Protein 3SRE (pdb70)

B-factor: mean 32.12, std 11.67, range [13.76, 85.61]

Structure (mmCIF, N/CA/C/O backbone):
data_3SRE
#
_entry.id   3SRE
#
_cell.length_a   93.653
_cell.length_b   93.653
_cell.length_c   143.705
_cell.angle_alpha   90.00
_cell.angle_beta   90.00
_cell.angle_gamma   90.00
#
_symmetry.space_group_name_H-M   'P 43 21 2'
#
loop_
_entity.id
_entity.type
_entity.pdbx_description
1 polymer 'serum paraoxonase'
2 non-polymer 'CALCIUM ION'
3 non-polymer 'PHOSPHATE ION'
4 non-polymer DODECYL-BETA-D-MALTOSIDE
5 non-polymer 'BROMIDE ION'
6 water water
#
loop_
_atom_site.group_PDB
_atom_site.id
_atom_site.type_symbol
_atom_site.label_atom_id
_atom_site.label_alt_id
_atom_site.label_comp_id
_atom_site.label_asym_id
_atom_site.label_entity_id
_atom_site.label_seq_id
_atom_site.pdbx_PDB_ins_code
_atom_site.Cartn_x
_atom_site.Cartn_y
_atom_site.Cartn_z
_atom_site.occupancy
_atom_site.B_iso_or_equiv
_atom_site.auth_seq_id
_atom_site.auth_comp_id
_atom_site.auth_asym_id
_atom_site.auth_atom_id
_atom_site.pdbx_PDB_model_num
ATOM 1 N N . PHE A 1 17 ? -5.963 6.436 23.609 1.00 84.84 17 PHE A N 1
ATOM 2 C CA . PHE A 1 17 ? -6.830 7.051 22.564 1.00 85.50 17 PHE A CA 1
ATOM 3 C C . PHE A 1 17 ? -8.297 6.693 22.796 1.00 85.61 17 PHE A C 1
ATOM 4 O O . PHE A 1 17 ? -9.191 7.530 22.598 1.00 85.53 17 PHE A O 1
ATOM 6 N N . ASP A 1 18 ? -8.495 5.529 23.417 1.00 85.30 18 ASP A N 1
ATOM 7 C CA . ASP A 1 18 ? -9.737 4.750 23.326 1.00 84.33 18 ASP A CA 1
ATOM 8 C C . ASP A 1 18 ? -9.797 3.993 21.996 1.00 83.68 18 ASP A C 1
ATOM 9 O O . ASP A 1 18 ? -10.826 3.977 21.321 1.00 83.92 18 ASP A O 1
ATOM 14 N N . ARG A 1 19 ? -8.622 3.541 21.558 1.00 82.81 19 ARG A N 1
ATOM 15 C CA . ARG A 1 19 ? -8.482 2.461 20.587 1.00 80.39 19 ARG A CA 1
ATOM 16 C C . ARG A 1 19 ? -7.973 1.262 21.398 1.00 79.06 19 ARG A C 1
ATOM 17 O O . ARG A 1 19 ? -7.327 0.352 20.875 1.00 78.55 19 ARG A O 1
ATOM 19 N N . GLN A 1 20 ? -8.175 1.358 22.710 1.00 76.64 20 GLN A N 1
ATOM 20 C CA . GLN A 1 20 ? -7.975 0.268 23.652 1.00 73.82 20 GLN A CA 1
ATOM 21 C C . GLN A 1 20 ? -9.218 -0.626 23.668 1.00 72.23 20 GLN A C 1
ATOM 22 O O . GLN A 1 20 ? -9.140 -1.813 24.005 1.00 70.60 20 GLN A O 1
ATOM 28 N N . LYS A 1 21 ? -10.372 -0.019 23.383 1.00 69.46 21 LYS A N 1
ATOM 29 C CA . LYS A 1 21 ? -11.627 -0.751 23.224 1.00 65.83 21 LYS A CA 1
ATOM 30 C C . LYS A 1 21 ? -11.539 -1.607 21.967 1.00 63.50 21 LYS A C 1
ATOM 31 O O . LYS A 1 21 ? -12.071 -2.715 21.922 1.00 62.72 21 LYS A O 1
ATOM 33 N N . SER A 1 22 ? -10.844 -1.094 20.958 1.00 60.42 22 SER A N 1
ATOM 34 C CA . SER A 1 22 ? -10.683 -1.790 19.688 1.00 58.02 22 SER A CA 1
ATOM 35 C C . SER A 1 22 ? -9.765 -3.025 19.821 1.00 56.69 22 SER A C 1
ATOM 36 O O . SER A 1 22 ? -10.081 -4.102 19.308 1.00 54.32 22 SER A O 1
ATOM 39 N N . SER A 1 23 ? -8.626 -2.852 20.498 1.00 53.64 23 SER A N 1
ATOM 40 C CA . SER A 1 23 ? -7.737 -3.958 20.819 1.00 51.34 23 SER A CA 1
ATOM 41 C C . SER A 1 23 ? -8.472 -5.009 21.658 1.00 48.86 23 SER A C 1
ATOM 42 O O . SER A 1 23 ? -8.331 -6.199 21.408 1.00 47.36 23 SER A O 1
ATOM 45 N N . PHE A 1 24 ? -9.251 -4.573 22.646 1.00 46.08 24 PHE A N 1
ATOM 46 C CA . PHE A 1 24 ? -10.004 -5.509 23.478 1.00 43.96 24 PHE A CA 1
ATOM 47 C C . PHE A 1 24 ? -11.022 -6.314 22.654 1.00 43.46 24 PHE A C 1
ATOM 48 O O . PHE A 1 24 ? -11.131 -7.537 22.812 1.00 41.46 24 PHE A O 1
ATOM 56 N N . GLN A 1 25 ? -11.697 -5.648 21.722 1.00 39.98 25 GLN A N 1
ATOM 57 C CA . GLN A 1 25 ? -12.730 -6.311 20.932 1.00 41.35 25 GLN A CA 1
ATOM 58 C C . GLN A 1 25 ? -12.150 -7.345 19.975 1.00 40.39 25 GLN A C 1
ATOM 59 O O . GLN A 1 25 ? -12.798 -8.366 19.695 1.00 39.45 25 GLN A O 1
ATOM 65 N N . THR A 1 26 ? -10.955 -7.084 19.439 1.00 38.31 26 THR A N 1
ATOM 66 C CA . THR A 1 26 ? -10.376 -8.081 18.551 1.00 37.38 26 THR A CA 1
ATOM 67 C C . THR A 1 26 ? -9.676 -9.208 19.319 1.00 35.34 26 THR A C 1
ATOM 68 O O . THR A 1 26 ? -9.957 -10.382 19.047 1.00 34.74 26 THR A O 1
ATOM 72 N N . ARG A 1 27 ? -8.920 -8.878 20.375 1.00 32.49 27 ARG A N 1
ATOM 73 C CA . ARG A 1 27 ? -8.286 -9.915 21.220 1.00 29.14 27 ARG A CA 1
ATOM 74 C C . ARG A 1 27 ? -9.317 -10.904 21.779 1.00 29.05 27 ARG A C 1
ATOM 75 O O . ARG A 1 27 ? -9.107 -12.123 21.740 1.00 30.49 27 ARG A O 1
ATOM 83 N N . PHE A 1 28 ? -10.411 -10.384 22.335 1.00 27.83 28 PHE A N 1
ATOM 84 C CA . PHE A 1 28 ? -11.436 -11.240 22.877 1.00 27.28 28 PHE A CA 1
ATOM 85 C C . PHE A 1 28 ? -12.533 -11.639 21.882 1.00 26.55 28 PHE A C 1
ATOM 86 O O . PHE A 1 28 ? -13.451 -12.359 22.244 1.00 28.05 28 PHE A O 1
ATOM 94 N N . ASN A 1 29 ? -12.383 -11.239 20.622 1.00 26.17 29 ASN A N 1
ATOM 95 C CA . ASN A 1 29 ? -13.252 -11.730 19.528 1.00 30.01 29 ASN A CA 1
ATOM 96 C C . ASN A 1 29 ? -14.727 -11.540 19.896 1.00 32.34 29 ASN A C 1
ATOM 97 O O . ASN A 1 29 ? -15.554 -12.454 19.747 1.00 30.05 29 ASN A O 1
ATOM 102 N N . VAL A 1 30 ? -15.038 -10.360 20.425 1.00 33.05 30 VAL A N 1
ATOM 103 C CA . VAL A 1 30 ? -16.298 -10.194 21.132 1.00 37.56 30 VAL A CA 1
ATOM 104 C C . VAL A 1 30 ? -17.534 -10.248 20.233 1.00 37.99 30 VAL A C 1
ATOM 105 O O . VAL A 1 30 ? -18.620 -10.507 20.730 1.00 37.75 30 VAL A O 1
ATOM 109 N N . HIS A 1 31 ? -17.342 -10.160 18.919 1.00 40.02 31 HIS A N 1
ATOM 110 C CA . HIS A 1 31 ? -18.460 -10.206 17.976 1.00 42.83 31 HIS A CA 1
ATOM 111 C C . HIS A 1 31 ? -18.732 -11.590 17.380 1.00 43.69 31 HIS A C 1
ATOM 112 O O . HIS A 1 31 ? -19.740 -11.774 16.674 1.00 43.33 31 HIS A O 1
ATOM 119 N N . ARG A 1 32 ? -17.865 -12.568 17.658 1.00 37.94 32 ARG A N 1
ATOM 120 C CA . ARG A 1 32 ? -17.982 -13.847 16.971 1.00 35.78 32 ARG A CA 1
ATOM 121 C C . ARG A 1 32 ? -19.248 -14.587 17.408 1.00 34.69 32 ARG A C 1
ATOM 122 O O . ARG A 1 32 ? -19.551 -14.652 18.607 1.00 32.94 32 ARG A O 1
ATOM 130 N N . GLU A 1 33 ? -19.974 -15.144 16.435 1.00 32.26 33 GLU A N 1
ATOM 131 C CA . GLU A 1 33 ? -21.007 -16.143 16.749 1.00 33.88 33 GLU A CA 1
ATOM 132 C C . GLU A 1 33 ? -20.640 -17.423 16.020 1.00 30.85 33 GLU A C 1
ATOM 133 O O . GLU A 1 33 ? -19.880 -17.387 15.064 1.00 31.85 33 GLU A O 1
ATOM 139 N N . VAL A 1 34 ? -21.217 -18.538 16.441 1.00 29.97 34 VAL A N 1
ATOM 140 C CA . VAL A 1 34 ? -20.793 -19.813 15.923 1.00 29.47 34 VAL A CA 1
ATOM 141 C C . VAL A 1 34 ? -21.747 -20.415 14.894 1.00 30.95 34 VAL A C 1
ATOM 142 O O . VAL A 1 34 ? -22.794 -20.933 15.275 1.00 29.01 34 VAL A O 1
ATOM 146 N N . THR A 1 35 ? -21.270 -20.587 13.655 1.00 28.49 35 THR A N 1
ATOM 147 C CA . THR A 1 35 ? -21.976 -21.419 12.693 1.00 32.83 35 THR A CA 1
ATOM 148 C C . THR A 1 35 ? -21.835 -22.864 13.112 1.00 33.00 35 THR A C 1
ATOM 149 O O . THR A 1 35 ? -20.700 -23.344 13.239 1.00 29.84 35 THR A O 1
ATOM 153 N N . PRO A 1 36 ? -22.976 -23.597 13.271 1.00 32.92 36 PRO A N 1
ATOM 154 C CA . PRO A 1 36 ? -22.873 -24.995 13.682 1.00 31.73 36 PRO A CA 1
ATOM 155 C C . PRO A 1 36 ? -22.207 -25.893 12.655 1.00 31.65 36 PRO A C 1
ATOM 156 O O . PRO A 1 36 ? -22.414 -25.731 11.443 1.00 28.82 36 PRO A O 1
ATOM 160 N N . VAL A 1 37 ? -21.448 -26.871 13.152 1.00 27.22 37 VAL A N 1
ATOM 161 C CA . VAL A 1 37 ? -20.886 -27.908 12.306 1.00 27.53 37 VAL A CA 1
ATOM 162 C C . VAL A 1 37 ? -21.113 -29.147 13.116 1.00 30.25 37 VAL A C 1
ATOM 163 O O . VAL A 1 37 ? -20.577 -29.281 14.246 1.00 30.10 37 VAL A O 1
ATOM 167 N N . GLU A 1 38 ? -22.015 -29.993 12.643 1.00 30.89 38 GLU A N 1
ATOM 168 C CA . GLU A 1 38 ? -22.455 -31.143 13.443 1.00 32.66 38 GLU A CA 1
ATOM 169 C C . GLU A 1 38 ? -21.730 -32.402 13.052 1.00 32.96 38 GLU A C 1
ATOM 170 O O . GLU A 1 38 ? -21.138 -32.495 11.973 1.00 34.34 38 GLU A O 1
ATOM 176 N N . LEU A 1 39 ? -21.653 -33.320 13.992 1.00 31.41 39 LEU A N 1
ATOM 177 C CA . LEU A 1 39 ? -21.078 -34.619 13.702 1.00 36.75 39 LEU A CA 1
ATOM 178 C C . LEU A 1 39 ? -22.173 -35.656 13.877 1.00 40.13 39 LEU A C 1
ATOM 179 O O . LEU A 1 39 ? -23.205 -35.354 14.487 1.00 39.57 39 LEU A O 1
ATOM 184 N N . PRO A 1 40 ? -21.990 -36.851 13.285 1.00 42.81 40 PRO A N 1
ATOM 185 C CA . PRO A 1 40 ? -22.948 -37.907 13.619 1.00 45.50 40 PRO A CA 1
ATOM 186 C C . PRO A 1 40 ? -22.588 -38.475 14.988 1.00 45.10 40 PRO A C 1
ATOM 187 O O . PRO A 1 40 ? -21.394 -38.613 15.310 1.00 48.12 40 PRO A O 1
ATOM 191 N N . ASN A 1 41 ? -23.597 -38.623 15.835 1.00 41.25 41 ASN A N 1
ATOM 192 C CA . ASN A 1 41 ? -23.468 -39.417 17.025 1.00 39.55 41 ASN A CA 1
ATOM 193 C C . ASN A 1 41 ? -22.457 -38.888 18.068 1.00 37.97 41 ASN A C 1
ATOM 194 O O . ASN A 1 41 ? -21.445 -39.531 18.343 1.00 38.69 41 ASN A O 1
ATOM 199 N N . CYS A 1 42 ? -22.819 -37.810 18.743 1.00 34.22 42 CYS A N 1
ATOM 200 C CA . CYS A 1 42 ? -22.018 -37.278 19.842 1.00 33.55 42 CYS A CA 1
ATOM 201 C C . CYS A 1 42 ? -22.704 -37.640 21.145 1.00 33.58 42 CYS A C 1
ATOM 202 O O . CYS A 1 42 ? -23.907 -37.400 21.285 1.00 32.89 42 CYS A O 1
ATOM 205 N N . ASN A 1 43 ? -21.936 -38.161 22.105 1.00 29.91 43 ASN A N 1
ATOM 206 C CA . ASN A 1 43 ? -22.411 -38.467 23.450 1.00 30.56 43 ASN A CA 1
ATOM 207 C C . ASN A 1 43 ? -21.549 -37.797 24.534 1.00 30.84 43 ASN A C 1
ATOM 208 O O . ASN A 1 43 ? -20.321 -37.865 24.456 1.00 29.67 43 ASN A O 1
ATOM 213 N N . LEU A 1 44 ? -22.176 -37.097 25.474 1.00 29.48 44 LEU A N 1
ATOM 214 C CA . LEU A 1 44 ? -21.470 -36.615 26.687 1.00 31.11 44 LEU A CA 1
ATOM 215 C C . LEU A 1 44 ? -20.894 -37.769 27.485 1.00 32.54 44 LEU A C 1
ATOM 216 O O . LEU A 1 44 ? -21.460 -38.869 27.508 1.00 31.07 44 LEU A O 1
ATOM 221 N N . VAL A 1 45 ? -19.675 -37.582 27.989 1.00 31.27 45 VAL A N 1
ATOM 222 C CA . VAL A 1 45 ? -18.987 -38.635 28.717 1.00 29.38 45 VAL A CA 1
ATOM 223 C C . VAL A 1 45 ? -19.497 -38.650 30.148 1.00 31.18 45 VAL A C 1
ATOM 224 O O . VAL A 1 45 ? -19.414 -37.643 30.832 1.00 31.02 45 VAL A O 1
ATOM 228 N N . LYS A 1 46 ? -20.169 -39.731 30.547 1.00 32.92 46 LYS A N 1
ATOM 229 C CA . LYS A 1 46 ? -20.786 -39.782 31.886 1.00 34.66 46 LYS A CA 1
ATOM 230 C C . LYS A 1 46 ? -19.728 -39.660 32.965 1.00 34.14 46 LYS A C 1
ATOM 231 O O . LYS A 1 46 ? -18.747 -40.407 32.958 1.00 34.73 46 LYS A O 1
ATOM 233 N N . GLY A 1 47 ? -19.948 -38.763 33.921 1.00 35.46 47 GLY A N 1
ATOM 234 C CA . GLY A 1 47 ? -19.027 -38.632 35.041 1.00 36.98 47 GLY A CA 1
ATOM 235 C C . GLY A 1 47 ? -17.994 -37.520 34.849 1.00 37.65 47 GLY A C 1
ATOM 236 O O . GLY A 1 47 ? -17.157 -37.291 35.719 1.00 36.32 47 GLY A O 1
ATOM 237 N N . ILE A 1 48 ? -18.054 -36.805 33.732 1.00 35.89 48 ILE A N 1
ATOM 238 C CA . ILE A 1 48 ? -17.201 -35.614 33.592 1.00 34.20 48 ILE A CA 1
ATOM 239 C C . ILE A 1 48 ? -18.064 -34.375 33.642 1.00 34.06 48 ILE A C 1
ATOM 240 O O . ILE A 1 48 ? -18.784 -34.065 32.697 1.00 33.92 48 ILE A O 1
ATOM 245 N N . ASP A 1 49 ? -18.013 -33.669 34.760 1.00 34.06 49 ASP A N 1
ATOM 246 C CA . ASP A 1 49 ? -18.878 -32.520 34.941 1.00 35.58 49 ASP A CA 1
ATOM 247 C C . ASP A 1 49 ? -18.151 -31.284 35.443 1.00 35.22 49 ASP A C 1
ATOM 248 O O . ASP A 1 49 ? -18.744 -30.215 35.568 1.00 37.43 49 ASP A O 1
ATOM 253 N N . ASN A 1 50 ? -16.868 -31.416 35.720 1.00 32.04 50 ASN A N 1
ATOM 254 C CA . ASN A 1 50 ? -16.147 -30.295 36.293 1.00 34.17 50 ASN A CA 1
ATOM 255 C C . ASN A 1 50 ? -14.889 -29.971 35.527 1.00 32.62 50 ASN A C 1
ATOM 256 O O . ASN A 1 50 ? -13.858 -29.698 36.148 1.00 31.76 50 ASN A O 1
ATOM 261 N N . GLY A 1 51 ? -14.926 -30.107 34.202 1.00 28.07 51 GLY A N 1
ATOM 262 C CA . GLY A 1 51 ? -13.729 -29.811 33.423 1.00 23.73 51 GLY A CA 1
ATOM 263 C C . GLY A 1 51 ? -12.988 -31.021 32.933 1.00 22.62 51 GLY A C 1
ATOM 264 O O . GLY A 1 51 ? -13.048 -32.119 33.503 1.00 22.85 51 GLY A O 1
ATOM 265 N N . SER A 1 52 ? -12.373 -30.849 31.771 1.00 20.58 52 SER A N 1
ATOM 266 C CA . SER A 1 52 ? -11.585 -31.887 31.144 1.00 19.06 52 SER A CA 1
ATOM 267 C C . SER A 1 52 ? -10.604 -31.138 30.255 1.00 20.76 52 SER A C 1
ATOM 268 O O . SER A 1 52 ? -10.542 -31.372 29.042 1.00 20.20 52 SER A O 1
ATOM 271 N N . GLU A 1 53 ? -9.841 -30.210 30.870 1.00 20.31 53 GLU A N 1
ATOM 272 C CA . GLU A 1 53 ? -9.146 -29.144 30.138 1.00 20.12 53 GLU A CA 1
ATOM 273 C C . GLU A 1 53 ? -8.116 -29.679 29.181 1.00 17.58 53 GLU A C 1
ATOM 274 O O . GLU A 1 53 ? -7.878 -29.097 28.112 1.00 18.08 53 GLU A O 1
ATOM 280 N N . ASP A 1 54 ? -7.485 -30.784 29.530 1.00 17.49 54 ASP A N 1
ATOM 281 C CA . ASP A 1 54 ? -6.513 -31.341 28.601 1.00 19.96 54 ASP A CA 1
ATOM 282 C C . ASP A 1 54 ? -6.579 -32.840 28.599 1.00 18.29 54 ASP A C 1
ATOM 283 O O . ASP A 1 54 ? -7.049 -33.456 29.556 1.00 21.66 54 ASP A O 1
ATOM 288 N N . LEU A 1 55 ? -6.172 -33.433 27.492 1.00 19.20 55 LEU A N 1
ATOM 289 C CA . LEU A 1 55 ? -6.233 -34.869 27.374 1.00 21.07 55 LEU A CA 1
ATOM 290 C C . LEU A 1 55 ? -5.246 -35.350 26.346 1.00 22.29 55 LEU A C 1
ATOM 291 O O . LEU A 1 55 ? -4.786 -34.578 25.494 1.00 24.08 55 LEU A O 1
ATOM 296 N N . GLU A 1 56 ? -4.791 -36.587 26.502 1.00 21.63 56 GLU A N 1
ATOM 297 C CA . GLU A 1 56 ? -3.793 -37.113 25.579 1.00 25.08 56 GLU A CA 1
ATOM 298 C C . GLU A 1 56 ? -4.096 -38.593 25.412 1.00 25.22 56 GLU A C 1
ATOM 299 O O . GLU A 1 56 ? -4.381 -39.283 26.392 1.00 24.90 56 GLU A O 1
ATOM 305 N N . ILE A 1 57 ? -4.056 -39.072 24.180 1.00 23.72 57 ILE A N 1
ATOM 306 C CA . ILE A 1 57 ? -4.416 -40.461 23.935 1.00 26.13 57 ILE A CA 1
ATOM 307 C C . ILE A 1 57 ? -3.152 -41.211 23.566 1.00 25.38 57 ILE A C 1
ATOM 308 O O . ILE A 1 57 ? -2.437 -40.781 22.675 1.00 26.93 57 ILE A O 1
ATOM 313 N N . LEU A 1 58 ? -2.853 -42.299 24.263 1.00 25.37 58 LEU A N 1
ATOM 314 C CA . LEU A 1 58 ? -1.720 -43.148 23.892 1.00 29.11 58 LEU A CA 1
ATOM 315 C C . LEU A 1 58 ? -2.029 -43.945 22.611 1.00 33.13 58 LEU A C 1
ATOM 316 O O . LEU A 1 58 ? -3.202 -44.101 22.249 1.00 31.21 58 LEU A O 1
ATOM 321 N N . PRO A 1 59 ? -0.975 -44.444 21.934 1.00 35.76 59 PRO A N 1
ATOM 322 C CA . PRO A 1 59 ? -1.127 -45.257 20.719 1.00 38.36 59 PRO A CA 1
ATOM 323 C C . PRO A 1 59 ? -2.035 -46.482 20.935 1.00 38.10 59 PRO A C 1
ATOM 324 O O . PRO A 1 59 ? -2.780 -46.853 20.025 1.00 36.26 59 PRO A O 1
ATOM 328 N N . ASN A 1 60 ? -2.079 -47.013 22.155 1.00 34.30 60 ASN A N 1
ATOM 329 C CA . ASN A 1 60 ? -2.976 -48.127 22.413 1.00 34.00 60 ASN A CA 1
ATOM 330 C C . ASN A 1 60 ? -4.422 -47.714 22.720 1.00 33.69 60 ASN A C 1
ATOM 331 O O . ASN A 1 60 ? -5.224 -48.556 23.126 1.00 33.89 60 ASN A O 1
ATOM 336 N N . GLY A 1 61 ? -4.760 -46.424 22.604 1.00 30.89 61 GLY A N 1
ATOM 337 C CA . GLY A 1 61 ? -6.153 -46.010 22.838 1.00 28.39 61 GLY A CA 1
ATOM 338 C C . GLY A 1 61 ? -6.521 -45.684 24.276 1.00 29.97 61 GLY A C 1
ATOM 339 O O . GLY A 1 61 ? -7.652 -45.268 24.559 1.00 28.34 61 GLY A O 1
ATOM 340 N N . LEU A 1 62 ? -5.569 -45.792 25.211 1.00 28.31 62 LEU A N 1
ATOM 341 C CA . LEU A 1 62 ? -5.845 -45.253 26.542 1.00 28.15 62 LEU A CA 1
ATOM 342 C C . LEU A 1 62 ? -5.722 -43.711 26.521 1.00 27.93 62 LEU A C 1
ATOM 343 O O . LEU A 1 62 ? -4.720 -43.163 26.031 1.00 26.94 62 LEU A O 1
ATOM 348 N N . ALA A 1 63 ? -6.706 -43.037 27.111 1.00 26.05 63 ALA A N 1
ATOM 349 C CA . ALA A 1 63 ? -6.765 -41.583 27.106 1.00 27.07 63 ALA A CA 1
ATOM 350 C C . ALA A 1 63 ? -6.652 -41.083 28.528 1.00 26.81 63 ALA A C 1
ATOM 351 O O . ALA A 1 63 ? -7.478 -41.440 29.370 1.00 26.66 63 ALA A O 1
ATOM 353 N N . PHE A 1 64 ? -5.697 -40.182 28.768 1.00 24.19 64 PHE A N 1
ATOM 354 C CA . PHE A 1 64 ? -5.638 -39.485 30.060 1.00 25.38 64 PHE A CA 1
ATOM 355 C C . PHE A 1 64 ? -6.367 -38.177 29.953 1.00 23.96 64 PHE A C 1
ATOM 356 O O . PHE A 1 64 ? -6.193 -37.449 28.973 1.00 23.08 64 PHE A O 1
ATOM 364 N N . ILE A 1 65 ? -7.066 -37.810 31.011 1.00 21.07 65 ILE A N 1
ATOM 365 C CA . ILE A 1 65 ? -7.800 -36.565 31.009 1.00 22.11 65 ILE A CA 1
ATOM 366 C C . ILE A 1 65 ? -7.584 -35.816 32.332 1.00 25.14 65 ILE A C 1
ATOM 367 O O . ILE A 1 65 ? -7.777 -36.402 33.391 1.00 23.69 65 ILE A O 1
ATOM 372 N N . SER A 1 66 ? -7.171 -34.549 32.278 1.00 24.55 66 SER A N 1
ATOM 373 C CA . SER A 1 66 ? -7.026 -33.774 33.513 1.00 25.68 66 SER A CA 1
ATOM 374 C C . SER A 1 66 ? -8.338 -33.093 33.788 1.00 25.32 66 SER A C 1
ATOM 375 O O . SER A 1 66 ? -9.000 -32.612 32.860 1.00 22.77 66 SER A O 1
ATOM 378 N N . SER A 1 67 ? -8.701 -33.006 35.063 1.00 23.48 67 SER A N 1
ATOM 379 C CA . SER A 1 67 ? -9.982 -32.417 35.416 1.00 28.82 67 SER A CA 1
ATOM 380 C C . SER A 1 67 ? -9.965 -31.697 36.730 1.00 30.20 67 SER A C 1
ATOM 381 O O . SER A 1 67 ? -9.164 -32.010 37.608 1.00 25.97 67 SER A O 1
ATOM 384 N N . GLY A 1 68 ? -10.978 -30.855 36.901 1.00 33.62 68 GLY A N 1
ATOM 385 C CA . GLY A 1 68 ? -11.238 -30.183 38.175 1.00 37.12 68 GLY A CA 1
ATOM 386 C C . GLY A 1 68 ? -10.344 -28.971 38.321 1.00 38.78 68 GLY A C 1
ATOM 387 O O . GLY A 1 68 ? -10.011 -28.588 39.432 1.00 36.94 68 GLY A O 1
ATOM 388 N N . LEU A 1 69 ? -9.908 -28.411 37.185 1.00 36.98 69 LEU A N 1
ATOM 389 C CA . LEU A 1 69 ? -9.080 -27.195 37.201 1.00 36.71 69 LEU A CA 1
ATOM 390 C C . LEU A 1 69 ? -9.797 -26.002 37.846 1.00 38.22 69 LEU A C 1
ATOM 391 O O . LEU A 1 69 ? -10.927 -25.663 37.478 1.00 35.30 69 LEU A O 1
ATOM 396 N N . LYS A 1 70 ? -9.120 -25.353 38.791 1.00 38.02 70 LYS A N 1
ATOM 397 C CA . LYS A 1 70 ? -9.636 -24.139 39.431 1.00 40.88 70 LYS A CA 1
ATOM 398 C C . LYS A 1 70 ? -8.623 -23.014 39.201 1.00 41.94 70 LYS A C 1
ATOM 399 O O . LYS A 1 70 ? -7.424 -23.228 39.346 1.00 40.37 70 LYS A O 1
ATOM 403 N N . TYR A 1 71 ? -9.084 -21.859 38.722 1.00 43.72 71 TYR A N 1
ATOM 404 C CA . TYR A 1 71 ? -8.175 -20.741 38.386 1.00 44.21 71 TYR A CA 1
ATOM 406 N N . SER A 1 82 ? -12.527 -31.019 43.320 1.00 48.56 82 SER A N 1
ATOM 407 C CA . SER A 1 82 ? -11.114 -31.397 43.495 1.00 49.30 82 SER A CA 1
ATOM 408 C C . SER A 1 82 ? -10.458 -31.990 42.215 1.00 46.39 82 SER A C 1
ATOM 409 O O . SER A 1 82 ? -11.136 -32.619 41.393 1.00 46.75 82 SER A O 1
ATOM 412 N N . GLY A 1 83 ? -9.135 -31.844 42.090 1.00 41.60 83 GLY A N 1
ATOM 413 C CA . GLY A 1 83 ? -8.440 -32.171 40.842 1.00 35.46 83 GLY A CA 1
ATOM 414 C C . GLY A 1 83 ? -8.139 -33.644 40.688 1.00 32.36 83 GLY A C 1
ATOM 415 O O . GLY A 1 83 ? -7.788 -34.322 41.663 1.00 29.55 83 GLY A O 1
ATOM 416 N N . LYS A 1 84 ? -8.260 -34.149 39.464 1.00 25.98 84 LYS A N 1
ATOM 417 C CA . LYS A 1 84 ? -8.080 -35.579 39.195 1.00 26.18 84 LYS A CA 1
ATOM 418 C C . LYS A 1 84 ? -7.454 -35.799 37.816 1.00 24.94 84 LYS A C 1
ATOM 419 O O . LYS A 1 84 ? -7.661 -34.995 36.899 1.00 25.58 84 LYS A O 1
ATOM 425 N N . ILE A 1 85 ? -6.855 -36.964 37.622 1.00 23.05 85 ILE A N 1
ATOM 426 C CA . ILE A 1 85 ? -6.514 -37.413 36.298 1.00 24.23 85 ILE A CA 1
ATOM 427 C C . ILE A 1 85 ? -7.444 -38.603 36.033 1.00 27.31 85 ILE A C 1
ATOM 428 O O . ILE A 1 85 ? -7.593 -39.461 36.903 1.00 26.51 85 ILE A O 1
ATOM 433 N N . LEU A 1 86 ? -8.202 -38.541 34.930 1.00 25.00 86 LEU A N 1
ATOM 434 C CA . LEU A 1 86 ? -9.117 -39.613 34.564 1.00 25.42 86 LEU A CA 1
ATOM 435 C C . LEU A 1 86 ? -8.540 -40.458 33.462 1.00 25.74 86 LEU A C 1
ATOM 436 O O . LEU A 1 86 ? -7.659 -40.005 32.720 1.00 25.40 86 LEU A O 1
ATOM 441 N N . LEU A 1 87 ? -9.054 -41.685 33.324 1.00 25.05 87 LEU A N 1
ATOM 442 C CA . LEU A 1 87 ? -8.609 -42.600 32.292 1.00 25.35 87 LEU A CA 1
ATOM 443 C C . LEU A 1 87 ? -9.814 -43.186 31.521 1.00 29.01 87 LEU A C 1
ATOM 444 O O . LEU A 1 87 ? -10.839 -43.491 32.136 1.00 29.23 87 LEU A O 1
ATOM 449 N N . MET A 1 88 ? -9.754 -43.164 30.182 1.00 28.65 88 MET A N 1
ATOM 450 C CA . MET A 1 88 ? -10.767 -43.847 29.341 1.00 29.52 88 MET A CA 1
ATOM 451 C C . MET A 1 88 ? -10.063 -44.840 28.440 1.00 32.24 88 MET A C 1
ATOM 452 O O . MET A 1 88 ? -9.002 -44.556 27.869 1.00 32.19 88 MET A O 1
ATOM 457 N N . ASP A 1 89 ? -10.703 -45.970 28.197 1.00 30.67 89 ASP A N 1
ATOM 458 C CA . ASP A 1 89 ? -10.146 -46.882 27.234 1.00 31.80 89 ASP A CA 1
ATOM 459 C C . ASP A 1 89 ? -10.990 -46.746 25.970 1.00 33.87 89 ASP A C 1
ATOM 460 O O . ASP A 1 89 ? -12.130 -47.226 25.912 1.00 35.27 89 ASP A O 1
ATOM 465 N N . LEU A 1 90 ? -10.427 -46.084 24.965 1.00 32.76 90 LEU A N 1
ATOM 466 C CA . LEU A 1 90 ? -11.182 -45.730 23.776 1.00 32.88 90 LEU A CA 1
ATOM 467 C C . LEU A 1 90 ? -11.360 -46.920 22.837 1.00 34.23 90 LEU A C 1
ATOM 468 O O . LEU A 1 90 ? -11.900 -46.766 21.742 1.00 32.87 90 LEU A O 1
ATOM 473 N N . ASN A 1 91 ? -10.784 -48.060 23.196 1.00 37.03 91 ASN A N 1
ATOM 474 C CA . ASN A 1 91 ? -11.036 -49.283 22.443 1.00 40.27 91 ASN A CA 1
ATOM 475 C C . ASN A 1 91 ? -12.406 -49.851 22.801 1.00 42.31 91 ASN A C 1
ATOM 476 O O . ASN A 1 91 ? -12.951 -50.638 22.043 1.00 43.44 91 ASN A O 1
ATOM 481 N N . GLU A 1 92 ? -12.974 -49.425 23.927 1.00 44.58 92 GLU A N 1
ATOM 482 C CA . GLU A 1 92 ? -14.299 -49.889 24.344 1.00 46.51 92 GLU A CA 1
ATOM 483 C C . GLU A 1 92 ? -15.369 -49.245 23.484 1.00 48.88 92 GLU A C 1
ATOM 484 O O . GLU A 1 92 ? -15.229 -48.078 23.081 1.00 47.22 92 GLU A O 1
ATOM 490 N N . LYS A 1 93 ? -16.478 -49.968 23.282 1.00 49.50 93 LYS A N 1
ATOM 491 C CA . LYS A 1 93 ? -17.574 -49.481 22.447 1.00 50.11 93 LYS A CA 1
ATOM 492 C C . LYS A 1 93 ? -18.194 -48.226 23.056 1.00 50.69 93 LYS A C 1
ATOM 493 O O . LYS A 1 93 ? -18.331 -47.198 22.378 1.00 52.24 93 LYS A O 1
ATOM 495 N N . GLU A 1 94 ? -18.480 -48.271 24.355 1.00 48.60 94 GLU A N 1
ATOM 496 C CA . GLU A 1 94 ? -18.962 -47.085 25.048 1.00 48.42 94 GLU A CA 1
ATOM 497 C C . GLU A 1 94 ? -18.076 -46.858 26.277 1.00 46.32 94 GLU A C 1
ATOM 498 O O . GLU A 1 94 ? -18.477 -47.185 27.397 1.00 44.74 94 GLU A O 1
ATOM 501 N N . PRO A 1 95 ? -16.867 -46.291 26.062 1.00 44.39 95 PRO A N 1
ATOM 502 C CA . PRO A 1 95 ? -15.843 -46.218 27.123 1.00 41.76 95 PRO A CA 1
ATOM 503 C C . PRO A 1 95 ? -16.304 -45.444 28.346 1.00 40.30 95 PRO A C 1
ATOM 504 O O . PRO A 1 95 ? -16.881 -44.368 28.223 1.00 40.83 95 PRO A O 1
ATOM 508 N N . ALA A 1 96 ? -16.154 -46.052 29.514 1.00 39.86 96 ALA A N 1
ATOM 509 C CA . ALA A 1 96 ? -16.434 -45.375 30.769 1.00 40.60 96 ALA A CA 1
ATOM 510 C C . ALA A 1 96 ? -15.145 -44.659 31.276 1.00 39.48 96 ALA A C 1
ATOM 511 O O . ALA A 1 96 ? -14.023 -45.071 30.943 1.00 41.00 96 ALA A O 1
ATOM 513 N N . VAL A 1 97 ? -15.302 -43.592 32.047 1.00 37.58 97 VAL A N 1
ATOM 514 C CA . VAL A 1 97 ? -14.138 -42.950 32.686 1.00 41.00 97 VAL A CA 1
ATOM 515 C C . VAL A 1 97 ? -13.874 -43.542 34.072 1.00 39.16 97 VAL A C 1
ATOM 516 O O . VAL A 1 97 ? -14.816 -43.807 34.814 1.00 37.80 97 VAL A O 1
ATOM 520 N N . SER A 1 98 ? -12.611 -43.760 34.429 1.00 37.57 98 SER A N 1
ATOM 521 C CA . SER A 1 98 ? -12.295 -43.997 35.838 1.00 38.30 98 SER A CA 1
ATOM 522 C C . SER A 1 98 ? -11.269 -42.982 36.366 1.00 37.01 98 SER A C 1
ATOM 523 O O . SER A 1 98 ? -10.513 -42.375 35.588 1.00 35.79 98 SER A O 1
ATOM 526 N N . GLU A 1 99 ? -11.301 -42.742 37.669 1.00 33.92 99 GLU A N 1
ATOM 527 C CA . GLU A 1 99 ? -10.360 -41.839 38.288 1.00 35.13 99 GLU A CA 1
ATOM 528 C C . GLU A 1 99 ? -9.098 -42.609 38.576 1.00 34.56 99 GLU A C 1
ATOM 529 O O . GLU A 1 99 ? -9.168 -43.672 39.165 1.00 33.63 99 GLU A O 1
ATOM 535 N N . LEU A 1 100 ? -7.948 -42.111 38.124 1.00 31.74 100 LEU A N 1
ATOM 536 C CA . LEU A 1 100 ? -6.684 -42.805 38.383 1.00 30.79 100 LEU A CA 1
ATOM 537 C C . LEU A 1 100 ? -6.262 -42.538 39.818 1.00 33.26 100 LEU A C 1
ATOM 538 O O . LEU A 1 100 ? -6.426 -41.416 40.333 1.00 32.48 100 LEU A O 1
ATOM 543 N N . GLU A 1 101 ? -5.732 -43.559 40.480 1.00 33.12 101 GLU A N 1
ATOM 544 C CA . GLU A 1 101 ? -5.314 -43.356 41.855 1.00 33.99 101 GLU A CA 1
ATOM 545 C C . GLU A 1 101 ? -3.889 -42.831 41.843 1.00 29.47 101 GLU A C 1
ATOM 546 O O . GLU A 1 101 ? -3.037 -43.416 41.215 1.00 31.82 101 GLU A O 1
ATOM 552 N N . ILE A 1 102 ? -3.635 -41.722 42.519 1.00 30.62 102 ILE A N 1
ATOM 553 C CA . ILE A 1 102 ? -2.271 -41.252 42.637 1.00 31.09 102 ILE A CA 1
ATOM 554 C C . ILE A 1 102 ? -1.647 -41.822 43.916 1.00 32.37 102 ILE A C 1
ATOM 555 O O . ILE A 1 102 ? -2.254 -41.750 44.981 1.00 30.52 102 ILE A O 1
ATOM 560 N N . ILE A 1 103 ? -0.494 -42.465 43.781 1.00 31.86 103 ILE A N 1
ATOM 561 C CA . ILE A 1 103 ? 0.217 -42.971 44.952 1.00 33.24 103 ILE A CA 1
ATOM 562 C C . ILE A 1 103 ? 1.619 -42.361 45.021 1.00 34.11 103 ILE A C 1
ATOM 563 O O . ILE A 1 103 ? 2.149 -41.839 44.031 1.00 31.14 103 ILE A O 1
ATOM 568 N N . GLY A 1 104 ? 2.233 -42.456 46.195 1.00 34.67 104 GLY A N 1
ATOM 569 C CA . GLY A 1 104 ? 3.557 -41.890 46.404 1.00 33.36 104 GLY A CA 1
ATOM 570 C C . GLY A 1 104 ? 3.526 -40.906 47.562 1.00 34.28 104 GLY A C 1
ATOM 571 O O . GLY A 1 104 ? 2.451 -40.500 48.037 1.00 35.65 104 GLY A O 1
ATOM 572 N N . ASN A 1 105 ? 4.697 -40.526 48.052 1.00 28.61 105 ASN A N 1
ATOM 573 C CA . ASN A 1 105 ? 4.730 -39.601 49.191 1.00 28.82 105 ASN A CA 1
ATOM 574 C C . ASN A 1 105 ? 5.379 -38.300 48.838 1.00 25.22 105 ASN A C 1
ATOM 575 O O . ASN A 1 105 ? 5.641 -37.471 49.701 1.00 29.60 105 ASN A O 1
ATOM 580 N N . THR A 1 106 ? 5.657 -38.121 47.550 1.00 24.91 106 THR A N 1
ATOM 581 C CA . THR A 1 106 ? 6.311 -36.902 47.097 1.00 25.11 106 THR A CA 1
ATOM 582 C C . THR A 1 106 ? 5.326 -35.854 46.574 1.00 27.11 106 THR A C 1
ATOM 583 O O . THR A 1 106 ? 5.731 -34.747 46.260 1.00 28.58 106 THR A O 1
ATOM 587 N N . LEU A 1 107 ? 4.035 -36.158 46.646 1.00 26.38 107 LEU A N 1
ATOM 588 C CA . LEU A 1 107 ? 2.985 -35.220 46.183 1.00 28.84 107 LEU A CA 1
ATOM 589 C C . LEU A 1 107 ? 1.901 -35.013 47.236 1.00 29.30 107 LEU A C 1
ATOM 590 O O . LEU A 1 107 ? 1.346 -35.976 47.757 1.00 31.44 107 LEU A O 1
ATOM 595 N N . ASP A 1 108 ? 1.487 -33.768 47.402 1.00 30.77 108 ASP A N 1
ATOM 596 C CA . ASP A 1 108 ? 0.356 -33.445 48.247 1.00 32.24 108 ASP A CA 1
ATOM 597 C C . ASP A 1 108 ? -0.915 -33.295 47.403 1.00 33.53 108 ASP A C 1
ATOM 598 O O . ASP A 1 108 ? -1.137 -32.246 46.780 1.00 30.92 108 ASP A O 1
ATOM 603 N N . ILE A 1 109 ? -1.745 -34.324 47.440 1.00 33.80 109 ILE A N 1
ATOM 604 C CA . ILE A 1 109 ? -2.936 -34.406 46.605 1.00 41.90 109 ILE A CA 1
ATOM 605 C C . ILE A 1 109 ? -4.031 -33.426 47.003 1.00 41.50 109 ILE A C 1
ATOM 606 O O . ILE A 1 109 ? -4.886 -33.085 46.183 1.00 43.21 109 ILE A O 1
ATOM 611 N N . SER A 1 110 ? -3.952 -32.901 48.222 1.00 41.35 110 SER A N 1
ATOM 612 C CA . SER A 1 110 ? -5.015 -32.047 48.732 1.00 40.74 110 SER A CA 1
ATOM 613 C C . SER A 1 110 ? -4.991 -30.698 48.020 1.00 39.06 110 SER A C 1
ATOM 614 O O . SER A 1 110 ? -5.988 -30.004 47.971 1.00 37.74 110 SER A O 1
ATOM 617 N N . SER A 1 111 ? -3.866 -30.350 47.413 1.00 37.10 111 SER A N 1
ATOM 618 C CA . SER A 1 111 ? -3.841 -29.149 46.610 1.00 36.15 111 SER A CA 1
ATOM 619 C C . SER A 1 111 ? -3.732 -29.442 45.090 1.00 34.41 111 SER A C 1
ATOM 620 O O . SER A 1 111 ? -3.463 -28.536 44.309 1.00 33.34 111 SER A O 1
ATOM 623 N N . PHE A 1 112 ? -3.866 -30.706 44.701 1.00 32.34 112 PHE A N 1
ATOM 624 C CA . PHE A 1 112 ? -3.663 -31.102 43.306 1.00 29.83 112 PHE A CA 1
ATOM 625 C C . PHE A 1 112 ? -4.693 -30.400 42.414 1.00 28.44 112 PHE A C 1
ATOM 626 O O . PHE A 1 112 ? -5.897 -30.441 42.682 1.00 25.93 112 PHE A O 1
ATOM 634 N N . ASN A 1 113 ? -4.202 -29.664 41.418 1.00 27.16 113 ASN A N 1
ATOM 635 C CA . ASN A 1 113 ? -5.057 -28.790 40.597 1.00 23.83 113 ASN A CA 1
ATOM 636 C C . ASN A 1 113 ? -4.529 -28.812 39.156 1.00 23.28 113 ASN A C 1
ATOM 637 O O . ASN A 1 113 ? -3.709 -27.969 38.781 1.00 21.55 113 ASN A O 1
ATOM 642 N N . PRO A 1 114 ? -4.839 -29.891 38.410 1.00 23.58 114 PRO A N 1
ATOM 643 C CA . PRO A 1 114 ? -4.098 -30.188 37.185 1.00 21.64 114 PRO A CA 1
ATOM 644 C C . PRO A 1 114 ? -4.615 -29.388 36.008 1.00 23.14 114 PRO A C 1
ATOM 645 O O . PRO A 1 114 ? -5.796 -29.068 35.947 1.00 23.95 114 PRO A O 1
ATOM 649 N N . HIS A 1 115 ? -3.737 -29.112 35.057 1.00 23.19 115 HIS A N 1
ATOM 650 C CA . HIS A 1 115 ? -4.030 -28.212 33.952 1.00 23.42 115 HIS A CA 1
ATOM 651 C C . HIS A 1 115 ? -3.580 -28.951 32.658 1.00 21.20 115 HIS A C 1
ATOM 652 O O . HIS A 1 115 ? -4.022 -30.056 32.390 1.00 19.85 115 HIS A O 1
ATOM 659 N N . GLY A 1 116 ? -2.606 -28.442 31.932 1.00 19.57 116 GLY A N 1
ATOM 660 C CA . GLY A 1 116 ? -2.126 -29.187 30.754 1.00 19.11 116 GLY A CA 1
ATOM 661 C C . GLY A 1 116 ? -1.382 -30.470 31.115 1.00 21.87 116 GLY A C 1
ATOM 662 O O . GLY A 1 116 ? -0.822 -30.597 32.219 1.00 21.63 116 GLY A O 1
ATOM 663 N N . ILE A 1 117 ? -1.412 -31.450 30.210 1.00 17.83 117 ILE A N 1
ATOM 664 C CA . ILE A 1 117 ? -0.649 -32.656 30.404 1.00 17.14 117 ILE A CA 1
ATOM 665 C C . ILE A 1 117 ? 0.178 -33.020 29.182 1.00 19.65 117 ILE A C 1
ATOM 666 O O . ILE A 1 117 ? -0.064 -32.538 28.054 1.00 18.60 117 ILE A O 1
ATOM 671 N N . SER A 1 118 ? 1.061 -33.982 29.348 1.00 18.08 118 SER A N 1
ATOM 672 C CA . SER A 1 118 ? 1.729 -34.537 28.159 1.00 19.95 118 SER A CA 1
ATOM 673 C C . SER A 1 118 ? 2.235 -35.906 28.557 1.00 23.27 118 SER A C 1
ATOM 674 O O . SER A 1 118 ? 2.429 -36.175 29.741 1.00 23.26 118 SER A O 1
ATOM 677 N N . THR A 1 119 ? 2.502 -36.765 27.592 1.00 23.67 119 THR A N 1
ATOM 678 C CA . THR A 1 119 ? 3.020 -38.083 27.930 1.00 27.36 119 THR A CA 1
ATOM 679 C C . THR A 1 119 ? 4.345 -38.314 27.251 1.00 27.28 119 THR A C 1
ATOM 680 O O . THR A 1 119 ? 4.643 -37.713 26.227 1.00 26.07 119 THR A O 1
ATOM 684 N N . PHE A 1 120 ? 5.127 -39.234 27.791 1.00 27.59 120 PHE A N 1
ATOM 685 C CA . PHE A 1 120 ? 6.344 -39.656 27.120 1.00 28.65 120 PHE A CA 1
ATOM 686 C C . PHE A 1 120 ? 6.543 -41.158 27.328 1.00 27.24 120 PHE A C 1
ATOM 687 O O . PHE A 1 120 ? 6.470 -41.638 28.441 1.00 26.40 120 PHE A O 1
ATOM 695 N N . ILE A 1 121 ? 6.809 -41.877 26.246 1.00 28.74 121 ILE A N 1
ATOM 696 C CA . ILE A 1 121 ? 6.997 -43.325 26.315 1.00 32.43 121 ILE A CA 1
ATOM 697 C C . ILE A 1 121 ? 8.465 -43.622 26.080 1.00 34.07 121 ILE A C 1
ATOM 698 O O . ILE A 1 121 ? 9.020 -43.228 25.065 1.00 32.19 121 ILE A O 1
ATOM 703 N N . ASP A 1 122 ? 9.113 -44.170 27.100 1.00 38.30 122 ASP A N 1
ATOM 704 C CA . ASP A 1 122 ? 10.534 -44.479 27.027 1.00 41.33 122 ASP A CA 1
ATOM 705 C C . ASP A 1 122 ? 10.827 -45.722 26.152 1.00 44.57 122 ASP A C 1
ATOM 706 O O . ASP A 1 122 ? 9.921 -46.492 25.811 1.00 41.45 122 ASP A O 1
ATOM 711 N N . ASP A 1 123 ? 12.102 -45.918 25.819 1.00 47.54 123 ASP A N 1
ATOM 712 C CA . ASP A 1 123 ? 12.536 -47.081 25.036 1.00 51.32 123 ASP A CA 1
ATOM 713 C C . ASP A 1 123 ? 12.079 -48.417 25.650 1.00 52.91 123 ASP A C 1
ATOM 714 O O . ASP A 1 123 ? 11.759 -49.348 24.919 1.00 55.20 123 ASP A O 1
ATOM 717 N N . ASP A 1 124 ? 12.001 -48.499 26.977 1.00 53.34 124 ASP A N 1
ATOM 718 C CA . ASP A 1 124 ? 11.481 -49.702 27.650 1.00 54.56 124 ASP A CA 1
ATOM 719 C C . ASP A 1 124 ? 9.941 -49.777 27.739 1.00 53.68 124 ASP A C 1
ATOM 720 O O . ASP A 1 124 ? 9.395 -50.631 28.445 1.00 54.31 124 ASP A O 1
ATOM 725 N N . ASN A 1 125 ? 9.245 -48.914 26.995 1.00 51.53 125 ASN A N 1
ATOM 726 C CA . ASN A 1 125 ? 7.773 -48.810 27.062 1.00 48.99 125 ASN A CA 1
ATOM 727 C C . ASN A 1 125 ? 7.173 -48.283 28.364 1.00 45.63 125 ASN A C 1
ATOM 728 O O . ASN A 1 125 ? 5.955 -48.350 28.555 1.00 44.38 125 ASN A O 1
ATOM 733 N N . THR A 1 126 ? 8.005 -47.752 29.250 1.00 41.06 126 THR A N 1
ATOM 734 C CA . THR A 1 126 ? 7.470 -47.068 30.418 1.00 40.70 126 THR A CA 1
ATOM 735 C C . THR A 1 126 ? 6.754 -45.799 29.948 1.00 34.66 126 THR A C 1
ATOM 736 O O . THR A 1 126 ? 7.254 -45.079 29.073 1.00 35.08 126 THR A O 1
ATOM 740 N N . VAL A 1 127 ? 5.540 -45.603 30.435 1.00 32.99 127 VAL A N 1
ATOM 741 C CA . VAL A 1 127 ? 4.783 -44.394 30.120 1.00 29.76 127 VAL A CA 1
ATOM 742 C C . VAL A 1 127 ? 4.918 -43.382 31.259 1.00 29.12 127 VAL A C 1
ATOM 743 O O . VAL A 1 127 ? 4.564 -43.667 32.415 1.00 28.79 127 VAL A O 1
ATOM 747 N N . TYR A 1 128 ? 5.402 -42.195 30.929 1.00 25.88 128 TYR A N 1
ATOM 748 C CA . TYR A 1 128 ? 5.432 -41.107 31.892 1.00 27.52 128 TYR A CA 1
ATOM 749 C C . TYR A 1 128 ? 4.307 -40.133 31.566 1.00 25.03 128 TYR A C 1
ATOM 750 O O . TYR A 1 128 ? 4.079 -39.807 30.391 1.00 25.21 128 TYR A O 1
ATOM 759 N N . LEU A 1 129 ? 3.638 -39.642 32.587 1.00 22.10 129 LEU A N 1
ATOM 760 C CA . LEU A 1 129 ? 2.653 -38.576 32.399 1.00 21.84 129 LEU A CA 1
ATOM 761 C C . LEU A 1 129 ? 3.175 -37.306 33.075 1.00 22.61 129 LEU A C 1
ATOM 762 O O . LEU A 1 129 ? 3.439 -37.316 34.297 1.00 22.10 129 LEU A O 1
ATOM 767 N N . LEU A 1 130 ? 3.281 -36.215 32.329 1.00 21.54 130 LEU A N 1
ATOM 768 C CA . LEU A 1 130 ? 3.667 -34.933 32.923 1.00 20.62 130 LEU A CA 1
ATOM 769 C C . LEU A 1 130 ? 2.443 -34.056 33.038 1.00 21.72 130 LEU A C 1
ATOM 770 O O . LEU A 1 130 ? 1.620 -34.006 32.124 1.00 20.99 130 LEU A O 1
ATOM 775 N N . VAL A 1 131 ? 2.256 -33.480 34.209 1.00 18.54 131 VAL A N 1
ATOM 776 C CA . VAL A 1 131 ? 1.049 -32.747 34.526 1.00 20.57 131 VAL A CA 1
ATOM 777 C C . VAL A 1 131 ? 1.392 -31.379 35.079 1.00 22.34 131 VAL A C 1
ATOM 778 O O . VAL A 1 131 ? 2.099 -31.256 36.111 1.00 22.37 131 VAL A O 1
ATOM 782 N N . VAL A 1 132 ? 0.913 -30.339 34.404 1.00 20.82 132 VAL A N 1
ATOM 783 C CA . VAL A 1 132 ? 0.937 -28.997 34.968 1.00 20.70 132 VAL A CA 1
ATOM 784 C C . VAL A 1 132 ? 0.021 -28.930 36.188 1.00 23.28 132 VAL A C 1
ATOM 785 O O . VAL A 1 132 ? -1.155 -29.297 36.118 1.00 22.43 132 VAL A O 1
ATOM 789 N N . ASN A 1 133 ? 0.536 -28.404 37.302 1.00 21.43 133 ASN A N 1
ATOM 790 C CA . ASN A 1 133 ? -0.208 -28.380 38.558 1.00 21.82 133 ASN A CA 1
ATOM 791 C C . ASN A 1 133 ? -0.177 -26.947 39.116 1.00 21.99 133 ASN A C 1
ATOM 792 O O . ASN A 1 133 ? 0.853 -26.248 38.994 1.00 24.41 133 ASN A O 1
ATOM 797 N N . HIS A 1 134 ? -1.300 -26.477 39.661 1.00 21.34 134 HIS A N 1
ATOM 798 C CA . HIS A 1 134 ? -1.381 -25.133 40.239 1.00 24.12 134 HIS A CA 1
ATOM 799 C C . HIS A 1 134 ? -1.800 -25.220 41.718 1.00 26.53 134 HIS A C 1
ATOM 800 O O . HIS A 1 134 ? -2.952 -24.961 42.057 1.00 25.14 134 HIS A O 1
ATOM 807 N N . PRO A 1 135 ? -0.893 -25.706 42.575 1.00 29.54 135 PRO A N 1
ATOM 808 C CA . PRO A 1 135 ? -1.201 -25.721 44.022 1.00 35.05 135 PRO A CA 1
ATOM 809 C C . PRO A 1 135 ? -1.220 -24.275 44.529 1.00 36.81 135 PRO A C 1
ATOM 810 O O . PRO A 1 135 ? -0.176 -23.621 44.534 1.00 45.03 135 PRO A O 1
ATOM 814 N N . GLY A 1 136 ? -2.397 -23.707 44.728 1.00 39.26 136 GLY A N 1
ATOM 815 C CA . GLY A 1 136 ? -2.502 -22.264 45.027 1.00 40.15 136 GLY A CA 1
ATOM 816 C C . GLY A 1 136 ? -2.180 -21.422 43.801 1.00 42.40 136 GLY A C 1
ATOM 817 O O . GLY A 1 136 ? -2.486 -21.819 42.670 1.00 42.67 136 GLY A O 1
ATOM 818 N N . SER A 1 137 ? -1.438 -20.334 43.988 1.00 42.26 137 SER A N 1
ATOM 819 C CA . SER A 1 137 ? -1.129 -19.427 42.871 1.00 45.48 137 SER A CA 1
ATOM 820 C C . SER A 1 137 ? 0.045 -19.894 41.955 1.00 44.08 137 SER A C 1
ATOM 821 O O . SER A 1 137 ? 0.233 -19.392 40.828 1.00 47.11 137 SER A O 1
ATOM 824 N N . SER A 1 138 ? 0.781 -20.896 42.398 1.00 38.57 138 SER A N 1
ATOM 825 C CA . SER A 1 138 ? 2.027 -21.257 41.770 1.00 34.24 138 SER A CA 1
ATOM 826 C C . SER A 1 138 ? 1.875 -22.316 40.655 1.00 31.02 138 SER A C 1
ATOM 827 O O . SER A 1 138 ? 0.755 -22.784 40.389 1.00 28.31 138 SER A O 1
ATOM 830 N N . SER A 1 139 ? 2.978 -22.595 39.945 1.00 26.22 139 SER A N 1
ATOM 831 C CA . SER A 1 139 ? 3.041 -23.661 38.937 1.00 25.61 139 SER A CA 1
ATOM 832 C C . SER A 1 139 ? 4.138 -24.626 39.243 1.00 24.57 139 SER A C 1
ATOM 833 O O . SER A 1 139 ? 5.243 -24.219 39.615 1.00 26.53 139 SER A O 1
ATOM 836 N N . THR A 1 140 ? 3.839 -25.900 39.017 1.00 21.23 140 THR A N 1
ATOM 837 C CA . THR A 1 140 ? 4.817 -26.956 38.978 1.00 24.04 140 THR A CA 1
ATOM 838 C C . THR A 1 140 ? 4.465 -27.867 37.827 1.00 22.36 140 THR A C 1
ATOM 839 O O . THR A 1 140 ? 3.369 -27.765 37.249 1.00 22.80 140 THR A O 1
ATOM 843 N N . VAL A 1 141 ? 5.416 -28.690 37.429 1.00 20.44 141 VAL A N 1
ATOM 844 C CA . VAL A 1 141 ? 5.130 -29.793 36.520 1.00 20.17 141 VAL A CA 1
ATOM 845 C C . VAL A 1 141 ? 5.407 -31.084 37.304 1.00 24.59 141 VAL A C 1
ATOM 846 O O . VAL A 1 141 ? 6.507 -31.226 37.853 1.00 23.38 141 VAL A O 1
ATOM 850 N N . GLU A 1 142 ? 4.365 -31.896 37.514 1.00 21.40 142 GLU A N 1
ATOM 851 C CA . GLU A 1 142 ? 4.444 -33.178 38.226 1.00 23.11 142 GLU A CA 1
ATOM 852 C C . GLU A 1 142 ? 4.729 -34.305 37.250 1.00 24.57 142 GLU A C 1
ATOM 853 O O . GLU A 1 142 ? 4.061 -34.423 36.205 1.00 25.39 142 GLU A O 1
ATOM 859 N N . VAL A 1 143 ? 5.732 -35.122 37.552 1.00 23.22 143 VAL A N 1
ATOM 860 C CA . VAL A 1 143 ? 6.059 -36.268 36.722 1.00 22.76 143 VAL A CA 1
ATOM 861 C C . VAL A 1 143 ? 5.533 -37.544 37.391 1.00 26.76 143 VAL A C 1
ATOM 862 O O . VAL A 1 143 ? 5.835 -37.807 38.584 1.00 25.66 143 VAL A O 1
ATOM 866 N N . PHE A 1 144 ? 4.706 -38.298 36.661 1.00 23.82 144 PHE A N 1
ATOM 867 C CA . PHE A 1 144 ? 4.194 -39.611 37.107 1.00 24.37 144 PHE A CA 1
ATOM 868 C C . PHE A 1 144 ? 4.640 -40.737 36.199 1.00 26.51 144 PHE A C 1
ATOM 869 O O . PHE A 1 144 ? 4.870 -40.552 34.996 1.00 24.98 144 PHE A O 1
ATOM 877 N N . LYS A 1 145 ? 4.714 -41.935 36.771 1.00 27.65 145 LYS A N 1
ATOM 878 C CA . LYS A 1 145 ? 4.821 -43.128 35.968 1.00 28.20 145 LYS A CA 1
ATOM 879 C C . LYS A 1 145 ? 3.449 -43.784 35.989 1.00 28.41 145 LYS A C 1
ATOM 880 O O . LYS A 1 145 ? 2.855 -43.984 37.055 1.00 26.12 145 LYS A O 1
ATOM 886 N N . PHE A 1 146 ? 2.938 -44.100 34.806 1.00 29.92 146 PHE A N 1
ATOM 887 C CA . PHE A 1 146 ? 1.653 -44.768 34.693 1.00 31.18 146 PHE A CA 1
ATOM 888 C C . PHE A 1 146 ? 1.848 -46.283 34.909 1.00 34.41 146 PHE A C 1
ATOM 889 O O . PHE A 1 146 ? 2.702 -46.910 34.270 1.00 34.22 146 PHE A O 1
ATOM 897 N N . GLN A 1 147 ? 1.073 -46.851 35.826 1.00 34.78 147 GLN A N 1
ATOM 898 C CA . GLN A 1 147 ? 1.122 -48.288 36.102 1.00 38.79 147 GLN A CA 1
ATOM 899 C C . GLN A 1 147 ? -0.157 -48.904 35.569 1.00 40.06 147 GLN A C 1
ATOM 900 O O . GLN A 1 147 ? -1.230 -48.731 36.157 1.00 39.72 147 GLN A O 1
ATOM 906 N N . GLU A 1 148 ? -0.076 -49.414 34.347 1.00 43.02 148 GLU A N 1
ATOM 907 C CA . GLU A 1 148 ? -1.277 -49.818 33.624 1.00 48.20 148 GLU A CA 1
ATOM 908 C C . GLU A 1 148 ? -2.144 -50.871 34.342 1.00 49.90 148 GLU A C 1
ATOM 909 O O . GLU A 1 148 ? -3.331 -50.632 34.580 1.00 51.52 148 GLU A O 1
ATOM 915 N N . GLU A 1 149 ? -1.557 -52.014 34.694 1.00 52.26 149 GLU A N 1
ATOM 916 C CA . GLU A 1 149 ? -2.307 -53.072 35.399 1.00 53.22 149 GLU A CA 1
ATOM 917 C C . GLU A 1 149 ? -3.036 -52.528 36.638 1.00 53.98 149 GLU A C 1
ATOM 918 O O . GLU A 1 149 ? -4.211 -52.840 36.881 1.00 55.42 149 GLU A O 1
ATOM 920 N N . GLU A 1 150 ? -2.391 -51.619 37.357 1.00 52.22 150 GLU A N 1
ATOM 921 C CA . GLU A 1 150 ? -2.965 -51.134 38.603 1.00 51.18 150 GLU A CA 1
ATOM 922 C C . GLU A 1 150 ? -3.936 -49.961 38.419 1.00 50.36 150 GLU A C 1
ATOM 923 O O . GLU A 1 150 ? -4.598 -49.548 39.372 1.00 50.10 150 GLU A O 1
ATOM 927 N N . LYS A 1 151 ? -4.027 -49.412 37.206 1.00 49.50 151 LYS A N 1
ATOM 928 C CA . LYS A 1 151 ? -4.837 -48.203 36.994 1.00 46.25 151 LYS A CA 1
ATOM 929 C C . LYS A 1 151 ? -4.407 -47.101 37.971 1.00 43.19 151 LYS A C 1
ATOM 930 O O . LYS A 1 151 ? -5.239 -46.458 38.622 1.00 45.23 151 LYS A O 1
ATOM 933 N N . SER A 1 152 ? -3.101 -46.872 38.082 1.00 39.25 152 SER A N 1
ATOM 934 C CA . SER A 1 152 ? -2.640 -45.851 39.018 1.00 36.83 152 SER A CA 1
ATOM 935 C C . SER A 1 152 ? -1.458 -45.037 38.495 1.00 32.59 152 SER A C 1
ATOM 936 O O . SER A 1 152 ? -0.780 -45.430 37.542 1.00 32.62 152 SER A O 1
ATOM 939 N N . LEU A 1 153 ? -1.222 -43.900 39.146 1.00 29.79 153 LEU A N 1
ATOM 940 C CA . LEU A 1 153 ? -0.118 -43.043 38.799 1.00 28.48 153 LEU A CA 1
ATOM 941 C C . LEU A 1 153 ? 0.826 -42.969 39.997 1.00 29.08 153 LEU A C 1
ATOM 942 O O . LEU A 1 153 ? 0.448 -42.483 41.065 1.00 30.63 153 LEU A O 1
ATOM 947 N N . LEU A 1 154 ? 2.081 -43.329 39.752 1.00 27.25 154 LEU A N 1
ATOM 948 C CA . LEU A 1 154 ? 3.130 -43.242 40.760 1.00 28.99 154 LEU A CA 1
ATOM 949 C C . LEU A 1 154 ? 3.841 -41.901 40.585 1.00 27.96 154 LEU A C 1
ATOM 950 O O . LEU A 1 154 ? 4.450 -41.661 39.566 1.00 29.72 154 LEU A O 1
ATOM 955 N N . HIS A 1 155 ? 3.637 -40.990 41.522 1.00 28.50 155 HIS A N 1
ATOM 956 C CA . HIS A 1 155 ? 4.301 -39.713 41.485 1.00 28.24 155 HIS A CA 1
ATOM 957 C C . HIS A 1 155 ? 5.813 -39.883 41.654 1.00 30.13 155 HIS A C 1
ATOM 958 O O . HIS A 1 155 ? 6.254 -40.751 42.421 1.00 28.60 155 HIS A O 1
ATOM 965 N N . LEU A 1 156 ? 6.598 -39.168 40.849 1.00 27.71 156 LEU A N 1
ATOM 966 C CA . LEU A 1 156 ? 8.044 -39.328 40.874 1.00 28.45 156 LEU A CA 1
ATOM 967 C C . LEU A 1 156 ? 8.763 -38.064 41.278 1.00 31.44 156 LEU A C 1
ATOM 968 O O . LEU A 1 156 ? 9.760 -38.127 42.014 1.00 30.09 156 LEU A O 1
ATOM 973 N N . LYS A 1 157 ? 8.308 -36.927 40.749 1.00 27.65 157 LYS A N 1
ATOM 974 C CA . LYS A 1 157 ? 9.059 -35.680 40.884 1.00 28.99 157 LYS A CA 1
ATOM 975 C C . LYS A 1 157 ? 8.189 -34.461 40.722 1.00 29.40 157 LYS A C 1
ATOM 976 O O . LYS A 1 157 ? 7.340 -34.400 39.816 1.00 27.70 157 LYS A O 1
ATOM 981 N N . THR A 1 158 ? 8.468 -33.446 41.527 1.00 27.09 158 THR A N 1
ATOM 982 C CA . THR A 1 158 ? 7.843 -32.150 41.359 1.00 28.02 158 THR A CA 1
ATOM 983 C C . THR A 1 158 ? 8.875 -31.204 40.752 1.00 30.91 158 THR A C 1
ATOM 984 O O . THR A 1 158 ? 10.006 -31.121 41.244 1.00 27.79 158 THR A O 1
ATOM 988 N N . ILE A 1 159 ? 8.532 -30.564 39.630 1.00 26.44 159 ILE A N 1
ATOM 989 C CA . ILE A 1 159 ? 9.464 -29.682 38.944 1.00 25.38 159 ILE A CA 1
ATOM 990 C C . ILE A 1 159 ? 8.981 -28.266 39.091 1.00 28.01 159 ILE A C 1
ATOM 991 O O . ILE A 1 159 ? 7.784 -27.971 38.869 1.00 24.78 159 ILE A O 1
ATOM 996 N N . ARG A 1 160 ? 9.861 -27.377 39.550 1.00 25.37 160 ARG A N 1
ATOM 997 C CA . ARG A 1 160 ? 9.510 -25.959 39.523 1.00 25.43 160 ARG A CA 1
ATOM 998 C C . ARG A 1 160 ? 10.757 -25.148 39.169 1.00 28.03 160 ARG A C 1
ATOM 999 O O . ARG A 1 160 ? 11.861 -25.691 39.177 1.00 27.69 160 ARG A O 1
ATOM 1007 N N . HIS A 1 161 ? 10.568 -23.916 38.695 1.00 25.24 161 HIS A N 1
ATOM 1008 C CA . HIS A 1 161 ? 11.686 -23.164 38.161 1.00 27.04 161 HIS A CA 1
ATOM 1009 C C . HIS A 1 161 ? 11.269 -21.727 37.971 1.00 28.91 161 HIS A C 1
ATOM 1010 O O . HIS A 1 161 ? 10.064 -21.434 37.771 1.00 27.72 161 HIS A O 1
ATOM 1017 N N . LYS A 1 162 ? 12.235 -20.807 38.080 1.00 26.62 162 LYS A N 1
ATOM 1018 C CA . LYS A 1 162 ? 11.923 -19.397 37.891 1.00 26.36 162 LYS A CA 1
ATOM 1019 C C . LYS A 1 162 ? 11.368 -19.151 36.480 1.00 23.70 162 LYS A C 1
ATOM 1020 O O . LYS A 1 162 ? 10.659 -18.156 36.260 1.00 26.01 162 LYS A O 1
ATOM 1025 N N . LEU A 1 163 ? 11.912 -19.862 35.504 1.00 21.44 163 LEU A N 1
ATOM 1026 C CA . LEU A 1 163 ? 11.426 -19.772 34.107 1.00 24.25 163 LEU A CA 1
ATOM 1027 C C . LEU A 1 163 ? 10.113 -20.569 33.823 1.00 24.77 163 LEU A C 1
ATOM 1028 O O . LEU A 1 163 ? 9.726 -20.716 32.659 1.00 22.54 163 LEU A O 1
ATOM 1033 N N . LEU A 1 164 ? 9.445 -21.031 34.886 1.00 21.95 164 LEU A N 1
ATOM 1034 C CA . LEU A 1 164 ? 8.107 -21.623 34.774 1.00 22.41 164 LEU A CA 1
ATOM 1035 C C . LEU A 1 164 ? 7.166 -20.923 35.720 1.00 21.08 164 LEU A C 1
ATOM 1036 O O . LEU A 1 164 ? 6.616 -21.552 36.609 1.00 22.61 164 LEU A O 1
ATOM 1041 N N . PRO A 1 165 ? 6.942 -19.622 35.514 1.00 20.35 165 PRO A N 1
ATOM 1042 C CA . PRO A 1 165 ? 6.145 -18.904 36.488 1.00 21.50 165 PRO A CA 1
ATOM 1043 C C . PRO A 1 165 ? 4.650 -19.257 36.416 1.00 24.81 165 PRO A C 1
ATOM 1044 O O . PRO A 1 165 ? 3.967 -19.209 37.441 1.00 22.64 165 PRO A O 1
ATOM 1048 N N . SER A 1 166 ? 4.125 -19.428 35.198 1.00 21.06 166 SER A N 1
ATOM 1049 C CA . SER A 1 166 ? 2.652 -19.488 35.024 1.00 23.54 166 SER A CA 1
ATOM 1050 C C . SER A 1 166 ? 2.326 -20.487 33.907 1.00 22.07 166 SER A C 1
ATOM 1051 O O . SER A 1 166 ? 2.036 -20.102 32.779 1.00 22.94 166 SER A O 1
ATOM 1054 N N . VAL A 1 167 ? 2.568 -21.751 34.182 1.00 20.28 167 VAL A N 1
ATOM 1055 C CA . VAL A 1 167 ? 2.616 -22.742 33.104 1.00 19.96 167 VAL A CA 1
ATOM 1056 C C . VAL A 1 167 ? 1.191 -23.099 32.666 1.00 21.50 167 VAL A C 1
ATOM 1057 O O . VAL A 1 167 ? 0.312 -23.273 33.507 1.00 20.34 167 VAL A O 1
ATOM 1061 N N . ASN A 1 168 ? 0.979 -23.191 31.359 1.00 19.39 168 ASN A N 1
ATOM 1062 C CA . ASN A 1 168 ? -0.333 -23.527 30.826 1.00 18.11 168 ASN A CA 1
ATOM 1063 C C . ASN A 1 168 ? -0.364 -24.967 30.303 1.00 17.99 168 ASN A C 1
ATOM 1064 O O . ASN A 1 168 ? -1.145 -25.795 30.758 1.00 19.43 168 ASN A O 1
ATOM 1069 N N . ASP A 1 169 ? 0.572 -25.298 29.424 1.00 16.02 169 ASP A N 1
ATOM 1070 C CA . ASP A 1 169 ? 0.704 -26.658 28.913 1.00 17.70 169 ASP A CA 1
ATOM 1071 C C . ASP A 1 169 ? 2.187 -26.976 28.656 1.00 18.91 169 ASP A C 1
ATOM 1072 O O . ASP A 1 169 ? 3.036 -26.055 28.645 1.00 19.47 169 ASP A O 1
ATOM 1077 N N . ILE A 1 170 ? 2.506 -28.261 28.483 1.00 19.25 170 ILE A N 1
ATOM 1078 C CA . ILE A 1 170 ? 3.865 -28.659 28.137 1.00 19.61 170 ILE A CA 1
ATOM 1079 C C . ILE A 1 170 ? 3.753 -29.721 27.079 1.00 19.31 170 ILE A C 1
ATOM 1080 O O . ILE A 1 170 ? 2.680 -30.345 26.918 1.00 19.60 170 ILE A O 1
ATOM 1085 N N . VAL A 1 171 ? 4.844 -29.924 26.355 1.00 17.67 171 VAL A N 1
ATOM 1086 C CA . VAL A 1 171 ? 4.975 -31.092 25.533 1.00 18.25 171 VAL A CA 1
ATOM 1087 C C . VAL A 1 171 ? 6.280 -31.810 25.979 1.00 22.20 171 VAL A C 1
ATOM 1088 O O . VAL A 1 171 ? 7.382 -31.206 25.971 1.00 19.43 171 VAL A O 1
ATOM 1092 N N . ALA A 1 172 ? 6.127 -33.052 26.435 1.00 22.27 172 ALA A N 1
ATOM 1093 C CA . ALA A 1 172 ? 7.254 -33.870 26.920 1.00 24.31 172 ALA A CA 1
ATOM 1094 C C . ALA A 1 172 ? 8.122 -34.394 25.792 1.00 27.05 172 ALA A C 1
ATOM 1095 O O . ALA A 1 172 ? 7.611 -34.854 24.771 1.00 26.02 172 ALA A O 1
ATOM 1097 N N . VAL A 1 173 ? 9.443 -34.257 25.938 1.00 25.33 173 VAL A N 1
ATOM 1098 C CA . VAL A 1 173 ? 10.391 -34.862 24.992 1.00 25.70 173 VAL A CA 1
ATOM 1099 C C . VAL A 1 173 ? 11.311 -35.861 25.720 1.00 28.70 173 VAL A C 1
ATOM 1100 O O . VAL A 1 173 ? 12.253 -36.366 25.154 1.00 29.51 173 VAL A O 1
ATOM 1104 N N . GLY A 1 174 ? 11.045 -36.094 26.998 1.00 28.81 174 GLY A N 1
ATOM 1105 C CA . GLY A 1 174 ? 11.750 -37.084 27.790 1.00 29.11 174 GLY A CA 1
ATOM 1106 C C . GLY A 1 174 ? 11.000 -37.181 29.091 1.00 31.08 174 GLY A C 1
ATOM 1107 O O . GLY A 1 174 ? 10.034 -36.436 29.309 1.00 32.07 174 GLY A O 1
ATOM 1108 N N . PRO A 1 175 ? 11.480 -38.023 30.017 1.00 32.11 175 PRO A N 1
ATOM 1109 C CA . PRO A 1 175 ? 10.786 -38.188 31.315 1.00 33.08 175 PRO A CA 1
ATOM 1110 C C . PRO A 1 175 ? 10.781 -36.922 32.181 1.00 33.66 175 PRO A C 1
ATOM 1111 O O . PRO A 1 175 ? 9.897 -36.758 33.020 1.00 33.73 175 PRO A O 1
ATOM 1115 N N . GLU A 1 176 ? 11.761 -36.033 32.009 1.00 31.16 176 GLU A N 1
ATOM 1116 C CA . GLU A 1 176 ? 11.749 -34.781 32.784 1.00 31.68 176 GLU A CA 1
ATOM 1117 C C . GLU A 1 176 ? 12.287 -33.656 31.915 1.00 30.08 176 GLU A C 1
ATOM 1118 O O . GLU A 1 176 ? 13.065 -32.790 32.359 1.00 29.09 176 GLU A O 1
ATOM 1123 N N . HIS A 1 177 ? 11.916 -33.738 30.640 1.00 25.98 177 HIS A N 1
ATOM 1124 C CA . HIS A 1 177 ? 12.371 -32.830 29.616 1.00 25.50 177 HIS A CA 1
ATOM 1125 C C . HIS A 1 177 ? 11.104 -32.378 28.881 1.00 23.96 177 HIS A C 1
ATOM 1126 O O . HIS A 1 177 ? 10.340 -33.222 28.421 1.00 24.86 177 HIS A O 1
ATOM 1133 N N . PHE A 1 178 ? 10.914 -31.079 28.718 1.00 21.36 178 PHE A N 1
ATOM 1134 C CA . PHE A 1 178 ? 9.709 -30.606 28.017 1.00 21.84 178 PHE A CA 1
ATOM 1135 C C . PHE A 1 178 ? 9.839 -29.166 27.576 1.00 22.49 178 PHE A C 1
ATOM 1136 O O . PHE A 1 178 ? 10.719 -28.434 28.045 1.00 22.99 178 PHE A O 1
ATOM 1144 N N . TYR A 1 179 ? 8.993 -28.774 26.619 1.00 21.72 179 TYR A N 1
ATOM 1145 C CA . TYR A 1 179 ? 8.767 -27.361 26.354 1.00 19.32 179 TYR A CA 1
ATOM 1146 C C . TYR A 1 179 ? 7.487 -26.979 27.065 1.00 19.67 179 TYR A C 1
ATOM 1147 O O . TYR A 1 179 ? 6.486 -27.725 26.984 1.00 18.63 179 TYR A O 1
ATOM 1156 N N . ALA A 1 180 ? 7.470 -25.786 27.655 1.00 18.34 180 ALA A N 1
ATOM 1157 C CA . ALA A 1 180 ? 6.339 -25.357 28.455 1.00 17.47 180 ALA A CA 1
ATOM 1158 C C . ALA A 1 180 ? 5.948 -24.014 28.012 1.00 20.00 180 ALA A C 1
ATOM 1159 O O . ALA A 1 180 ? 6.833 -23.145 27.759 1.00 19.80 180 ALA A O 1
ATOM 1161 N N . THR A 1 181 ? 4.633 -23.784 27.895 1.00 18.87 181 THR A N 1
ATOM 1162 C CA . THR A 1 181 ? 4.181 -22.422 27.664 1.00 15.84 181 THR A CA 1
ATOM 1163 C C . THR A 1 181 ? 3.928 -21.799 29.019 1.00 20.45 181 THR A C 1
ATOM 1164 O O . THR A 1 181 ? 3.371 -22.452 29.897 1.00 19.61 181 THR A O 1
ATOM 1168 N N . ASN A 1 182 ? 4.317 -20.530 29.181 1.00 18.21 182 ASN A N 1
ATOM 1169 C CA . ASN A 1 182 ? 3.852 -19.710 30.270 1.00 20.14 182 ASN A CA 1
ATOM 1170 C C . ASN A 1 182 ? 2.847 -18.725 29.733 1.00 20.26 182 ASN A C 1
ATOM 1171 O O . ASN A 1 182 ? 3.206 -17.883 28.912 1.00 25.95 182 ASN A O 1
ATOM 1176 N N . ASP A 1 183 ? 1.601 -18.791 30.208 1.00 19.31 183 ASP A N 1
ATOM 1177 C CA . ASP A 1 183 ? 0.541 -17.941 29.623 1.00 21.72 183 ASP A CA 1
ATOM 1178 C C . ASP A 1 183 ? 0.628 -16.491 30.114 1.00 23.53 183 ASP A C 1
ATOM 1179 O O . ASP A 1 183 ? -0.003 -15.584 29.549 1.00 23.35 183 ASP A O 1
ATOM 1184 N N . HIS A 1 184 ? 1.435 -16.297 31.169 1.00 23.47 184 HIS A N 1
ATOM 1185 C CA . HIS A 1 184 ? 1.736 -14.983 31.720 1.00 23.36 184 HIS A CA 1
ATOM 1186 C C . HIS A 1 184 ? 3.180 -14.966 32.215 1.00 24.39 184 HIS A C 1
ATOM 1187 O O . HIS A 1 184 ? 3.796 -16.003 32.548 1.00 22.24 184 HIS A O 1
ATOM 1194 N N . TYR A 1 185 ? 3.667 -13.753 32.364 1.00 25.16 185 TYR A N 1
ATOM 1195 C CA . TYR A 1 185 ? 4.984 -13.533 32.933 1.00 25.10 185 TYR A CA 1
ATOM 1196 C C . TYR A 1 185 ? 4.898 -13.524 34.467 1.00 25.14 185 TYR A C 1
ATOM 1197 O O . TYR A 1 185 ? 5.758 -14.045 35.133 1.00 25.53 185 TYR A O 1
ATOM 1206 N N . PHE A 1 186 ? 3.851 -12.947 35.036 1.00 27.23 186 PHE A N 1
ATOM 1207 C CA . PHE A 1 186 ? 3.748 -12.882 36.488 1.00 29.31 186 PHE A CA 1
ATOM 1208 C C . PHE A 1 186 ? 3.138 -14.120 37.127 1.00 33.38 186 PHE A C 1
ATOM 1209 O O . PHE A 1 186 ? 2.475 -14.915 36.458 1.00 28.69 186 PHE A O 1
ATOM 1217 N N . ILE A 1 187 ? 3.360 -14.261 38.434 1.00 32.97 187 ILE A N 1
ATOM 1218 C CA . ILE A 1 187 ? 2.776 -15.363 39.201 1.00 35.66 187 ILE A CA 1
ATOM 1219 C C . ILE A 1 187 ? 1.536 -14.891 39.955 1.00 38.60 187 ILE A C 1
ATOM 1220 O O . ILE A 1 187 ? 0.503 -15.553 39.938 1.00 36.45 187 ILE A O 1
ATOM 1225 N N . ASP A 1 188 ? 1.617 -13.722 40.583 1.00 38.10 188 ASP A N 1
ATOM 1226 C CA . ASP A 1 188 ? 0.489 -13.194 41.349 1.00 39.94 188 ASP A CA 1
ATOM 1227 C C . ASP A 1 188 ? -0.729 -12.948 40.442 1.00 38.45 188 ASP A C 1
ATOM 1228 O O . ASP A 1 188 ? -0.654 -12.154 39.502 1.00 36.33 188 ASP A O 1
ATOM 1233 N N . PRO A 1 189 ? -1.886 -13.535 40.792 1.00 37.84 189 PRO A N 1
ATOM 1234 C CA . PRO A 1 189 ? -3.095 -13.413 39.948 1.00 36.73 189 PRO A CA 1
ATOM 1235 C C . PRO A 1 189 ? -3.560 -11.960 39.736 1.00 37.18 189 PRO A C 1
ATOM 1236 O O . PRO A 1 189 ? -4.081 -11.600 38.667 1.00 34.80 189 PRO A O 1
ATOM 1240 N N . TYR A 1 190 ? -3.392 -11.114 40.743 1.00 36.08 190 TYR A N 1
ATOM 1241 C CA . TYR A 1 190 ? -3.683 -9.693 40.547 1.00 36.39 190 TYR A CA 1
ATOM 1242 C C . TYR A 1 190 ? -2.791 -9.057 39.476 1.00 33.85 190 TYR A C 1
ATOM 1243 O O . TYR A 1 190 ? -3.258 -8.300 38.628 1.00 32.50 190 TYR A O 1
ATOM 1252 N N . LEU A 1 191 ? -1.483 -9.313 39.552 1.00 33.83 191 LEU A N 1
ATOM 1253 C CA . LEU A 1 191 ? -0.551 -8.815 38.535 1.00 33.70 191 LEU A CA 1
ATOM 1254 C C . LEU A 1 191 ? -0.849 -9.452 37.157 1.00 32.67 191 LEU A C 1
ATOM 1255 O O . LEU A 1 191 ? -0.722 -8.799 36.112 1.00 31.15 191 LEU A O 1
ATOM 1260 N N . LYS A 1 192 ? -1.177 -10.744 37.153 1.00 32.32 192 LYS A N 1
ATOM 1261 C CA . LYS A 1 192 ? -1.515 -11.442 35.889 1.00 30.99 192 LYS A CA 1
ATOM 1262 C C . LYS A 1 192 ? -2.667 -10.797 35.185 1.00 30.67 192 LYS A C 1
ATOM 1263 O O . LYS A 1 192 ? -2.689 -10.671 33.956 1.00 29.73 192 LYS A O 1
ATOM 1269 N N . SER A 1 193 ? -3.648 -10.403 35.976 1.00 33.87 193 SER A N 1
ATOM 1270 C CA . SER A 1 193 ? -4.834 -9.765 35.452 1.00 37.57 193 SER A CA 1
ATOM 1271 C C . SER A 1 193 ? -4.511 -8.406 34.815 1.00 36.71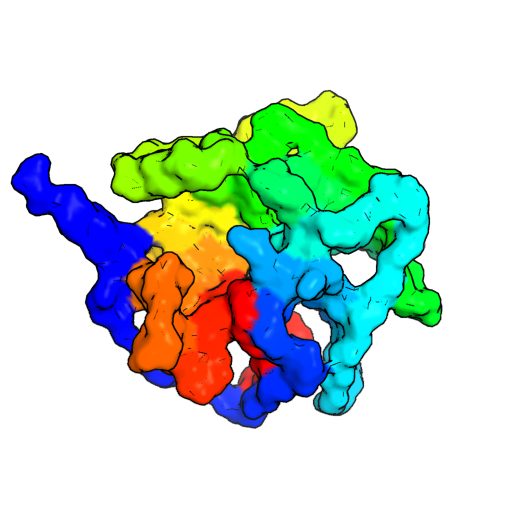 193 SER A C 1
ATOM 1272 O O . SER A 1 193 ? -4.906 -8.117 33.664 1.00 34.89 193 SER A O 1
ATOM 1275 N N . TRP A 1 194 ? -3.741 -7.585 35.531 1.00 35.21 194 TRP A N 1
ATOM 1276 C CA . TRP A 1 194 ? -3.236 -6.354 34.908 1.00 34.25 194 TRP A CA 1
ATOM 1277 C C . TRP A 1 194 ? -2.426 -6.669 33.645 1.00 32.04 194 TRP A C 1
ATOM 1278 O O . TRP A 1 194 ? -2.536 -5.963 32.625 1.00 29.67 194 TRP A O 1
ATOM 1289 N N . GLU A 1 195 ? -1.505 -7.627 33.767 1.00 29.10 195 GLU A N 1
ATOM 1290 C CA . GLU A 1 195 ? -0.628 -7.970 32.644 1.00 29.28 195 GLU A CA 1
ATOM 1291 C C . GLU A 1 195 ? -1.489 -8.271 31.429 1.00 29.91 195 GLU A C 1
ATOM 1292 O O . GLU A 1 195 ? -1.196 -7.801 30.329 1.00 29.22 195 GLU A O 1
ATOM 1298 N N . MET A 1 196 ? -2.561 -9.044 31.629 1.00 28.87 196 MET A N 1
ATOM 1299 C CA . MET A 1 196 ? -3.348 -9.486 30.483 1.00 32.06 196 MET A CA 1
ATOM 1300 C C . MET A 1 196 ? -4.135 -8.328 29.883 1.00 33.58 196 MET A C 1
ATOM 1301 O O . MET A 1 196 ? -4.049 -8.067 28.690 1.00 33.23 196 MET A O 1
ATOM 1306 N N . HIS A 1 197 ? -4.828 -7.582 30.742 1.00 35.39 197 HIS A N 1
ATOM 1307 C CA . HIS A 1 197 ? -5.626 -6.460 30.285 1.00 37.56 197 HIS A CA 1
ATOM 1308 C C . HIS A 1 197 ? -4.789 -5.323 29.745 1.00 37.91 197 HIS A C 1
ATOM 1309 O O . HIS A 1 197 ? -5.245 -4.626 28.846 1.00 40.23 197 HIS A O 1
ATOM 1316 N N . LEU A 1 198 ? -3.558 -5.147 30.225 1.00 36.31 198 LEU A N 1
ATOM 1317 C CA . LEU A 1 198 ? -2.706 -4.105 29.640 1.00 36.91 198 LEU A CA 1
ATOM 1318 C C . LEU A 1 198 ? -2.196 -4.451 28.250 1.00 36.90 198 LEU A C 1
ATOM 1319 O O . LEU A 1 198 ? -1.599 -3.591 27.565 1.00 38.51 198 LEU A O 1
ATOM 1324 N N . GLY A 1 199 ? -2.351 -5.714 27.850 1.00 34.64 199 GLY A N 1
ATOM 1325 C CA . GLY A 1 199 ? -1.791 -6.181 26.573 1.00 31.90 199 GLY A CA 1
ATOM 1326 C C . GLY A 1 199 ? -0.267 -6.175 26.500 1.00 30.41 199 GLY A C 1
ATOM 1327 O O . GLY A 1 199 ? 0.308 -5.993 25.430 1.00 32.66 199 GLY A O 1
ATOM 1328 N N . LEU A 1 200 ? 0.414 -6.467 27.601 1.00 30.17 200 LEU A N 1
ATOM 1329 C CA . LEU A 1 200 ? 1.889 -6.460 27.587 1.00 29.63 200 LEU A CA 1
ATOM 1330 C C . LEU A 1 200 ? 2.466 -7.480 26.622 1.00 30.67 200 LEU A C 1
ATOM 1331 O O . LEU A 1 200 ? 3.528 -7.268 26.016 1.00 29.34 200 LEU A O 1
ATOM 1336 N N . ALA A 1 201 ? 1.804 -8.637 26.532 1.00 29.06 201 ALA A N 1
ATOM 1337 C CA . ALA A 1 201 ? 2.337 -9.743 25.710 1.00 26.67 201 ALA A CA 1
ATOM 1338 C C . ALA A 1 201 ? 3.731 -10.142 26.149 1.00 25.71 201 ALA A C 1
ATOM 1339 O O . ALA A 1 201 ? 4.665 -10.170 25.339 1.00 24.24 201 ALA A O 1
ATOM 1341 N N . TRP A 1 202 ? 3.850 -10.573 27.406 1.00 26.04 202 TRP A N 1
ATOM 1342 C CA . TRP A 1 202 ? 5.150 -10.980 27.948 1.00 26.80 202 TRP A CA 1
ATOM 1343 C C . TRP A 1 202 ? 5.206 -12.471 28.168 1.00 27.42 202 TRP A C 1
ATOM 1344 O O . TRP A 1 202 ? 6.131 -12.988 28.766 1.00 24.75 202 TRP A O 1
ATOM 1355 N N . SER A 1 203 ? 4.210 -13.161 27.642 1.00 23.91 203 SER A N 1
ATOM 1356 C CA . SER A 1 203 ? 4.105 -14.583 27.784 1.00 23.35 203 SER A CA 1
ATOM 1357 C C . SER A 1 203 ? 5.270 -15.211 27.004 1.00 20.65 203 SER A C 1
ATOM 1358 O O . SER A 1 203 ? 5.726 -14.637 25.994 1.00 23.23 203 SER A O 1
ATOM 1361 N N . PHE A 1 204 ? 5.798 -16.337 27.475 1.00 18.90 204 PHE A N 1
ATOM 1362 C CA . PHE A 1 204 ? 6.978 -16.940 26.842 1.00 21.72 204 PHE A CA 1
ATOM 1363 C C . PHE A 1 204 ? 7.031 -18.444 26.965 1.00 21.53 204 PHE A C 1
ATOM 1364 O O . PHE A 1 204 ? 6.292 -19.032 27.737 1.00 21.82 204 PHE A O 1
ATOM 1372 N N . VAL A 1 205 ? 7.928 -19.060 26.200 1.00 19.45 205 VAL A N 1
ATOM 1373 C CA . VAL A 1 205 ? 8.040 -20.488 26.181 1.00 18.88 205 VAL A CA 1
ATOM 1374 C C . VAL A 1 205 ? 9.414 -20.909 26.723 1.00 24.21 205 VAL A C 1
ATOM 1375 O O . VAL A 1 205 ? 10.457 -20.340 26.333 1.00 23.98 205 VAL A O 1
ATOM 1379 N N . THR A 1 206 ? 9.417 -21.956 27.540 1.00 21.82 206 THR A N 1
ATOM 1380 C CA . THR A 1 206 ? 10.644 -22.434 28.181 1.00 23.27 206 THR A CA 1
ATOM 1381 C C . THR A 1 206 ? 10.962 -23.867 27.828 1.00 23.65 206 THR A C 1
ATOM 1382 O O . THR A 1 206 ? 10.062 -24.714 27.752 1.00 24.99 206 THR A O 1
ATOM 1386 N N . TYR A 1 207 ? 12.230 -24.132 27.535 1.00 23.46 207 TYR A N 1
ATOM 1387 C CA . TYR A 1 207 ? 12.713 -25.507 27.459 1.00 22.37 207 TYR A CA 1
ATOM 1388 C C . TYR A 1 207 ? 13.309 -25.938 28.787 1.00 26.12 207 TYR A C 1
ATOM 1389 O O . TYR A 1 207 ? 14.205 -25.270 29.331 1.00 27.09 207 TYR A O 1
ATOM 1398 N N . TYR A 1 208 ? 12.761 -27.004 29.352 1.00 24.65 208 TYR A N 1
ATOM 1399 C CA . TYR A 1 208 ? 13.222 -27.505 30.630 1.00 26.85 208 TYR A CA 1
ATOM 1400 C C . TYR A 1 208 ? 13.871 -28.870 30.457 1.00 30.07 208 TYR A C 1
ATOM 1401 O O . TYR A 1 208 ? 13.330 -29.777 29.801 1.00 27.02 208 TYR A O 1
ATOM 1410 N N . SER A 1 209 ? 15.079 -28.992 31.003 1.00 30.54 209 SER A N 1
ATOM 1411 C CA . SER A 1 209 ? 15.730 -30.300 31.148 1.00 32.09 209 SER A CA 1
ATOM 1412 C C . SER A 1 209 ? 16.638 -30.269 32.394 1.00 33.88 209 SER A C 1
ATOM 1413 O O . SER A 1 209 ? 16.918 -29.188 32.926 1.00 32.08 209 SER A O 1
ATOM 1416 N N . PRO A 1 210 ? 16.975 -31.453 32.941 1.00 36.87 210 PRO A N 1
ATOM 1417 C CA . PRO A 1 210 ? 17.725 -31.507 34.215 1.00 39.63 210 PRO A CA 1
ATOM 1418 C C . PRO A 1 210 ? 18.889 -30.498 34.311 1.00 41.63 210 PRO A C 1
ATOM 1419 O O . PRO A 1 210 ? 18.936 -29.728 35.278 1.00 45.87 210 PRO A O 1
ATOM 1423 N N . ASN A 1 211 ? 19.735 -30.374 33.301 1.00 39.88 211 ASN A N 1
ATOM 1424 C CA . ASN A 1 211 ? 20.783 -29.347 33.472 1.00 47.51 211 ASN A CA 1
ATOM 1425 C C . ASN A 1 211 ? 20.877 -28.326 32.348 1.00 45.79 211 ASN A C 1
ATOM 1426 O O . ASN A 1 211 ? 21.966 -27.921 31.929 1.00 46.33 211 ASN A O 1
ATOM 1431 N N . ASP A 1 212 ? 19.711 -27.852 31.918 1.00 41.46 212 ASP A N 1
ATOM 1432 C CA . ASP A 1 212 ? 19.648 -26.908 30.832 1.00 36.95 212 ASP A CA 1
ATOM 1433 C C . ASP A 1 212 ? 18.192 -26.419 30.719 1.00 36.86 212 ASP A C 1
ATOM 1434 O O . ASP A 1 212 ? 17.333 -27.147 30.220 1.00 34.37 212 ASP A O 1
ATOM 1439 N N . VAL A 1 213 ? 17.909 -25.291 31.359 1.00 32.75 213 VAL A N 1
ATOM 1440 C CA . VAL A 1 213 ? 16.600 -24.654 31.316 1.00 30.87 213 VAL A CA 1
ATOM 1441 C C . VAL A 1 213 ? 16.775 -23.299 30.652 1.00 32.44 213 VAL A C 1
ATOM 1442 O O .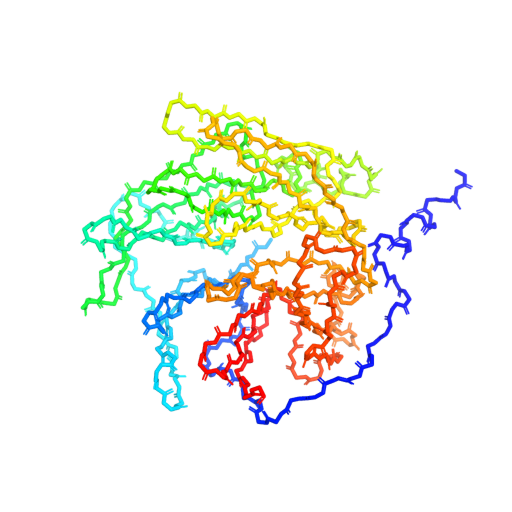 VAL A 1 213 ? 17.553 -22.478 31.134 1.00 30.50 213 VAL A O 1
ATOM 1446 N N . ARG A 1 214 ? 16.087 -23.054 29.531 1.00 28.17 214 ARG A N 1
ATOM 1447 C CA . ARG A 1 214 ? 16.193 -21.742 28.873 1.00 29.01 214 ARG A CA 1
ATOM 1448 C C . ARG A 1 214 ? 14.907 -21.274 28.2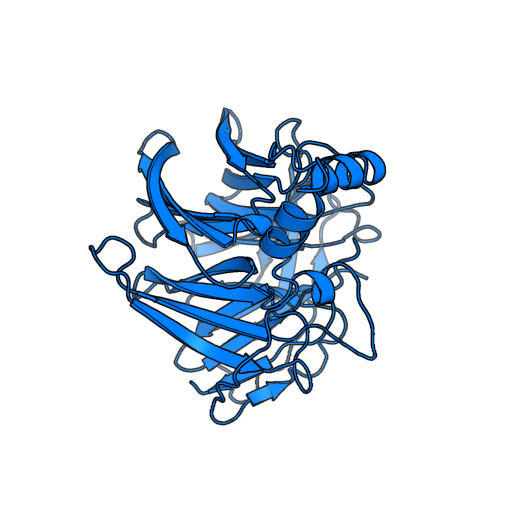20 1.00 29.28 214 ARG A C 1
ATOM 1449 O O . ARG A 1 214 ? 14.057 -22.093 27.845 1.00 28.73 214 ARG A O 1
ATOM 1457 N N . VAL A 1 215 ? 14.768 -19.959 28.081 1.00 25.87 215 VAL A N 1
ATOM 1458 C CA . VAL A 1 215 ? 13.677 -19.396 27.293 1.00 27.86 215 VAL A CA 1
ATOM 1459 C C . VAL A 1 215 ? 13.952 -19.682 25.820 1.00 29.73 215 VAL A C 1
ATOM 1460 O O . VAL A 1 215 ? 15.095 -19.504 25.347 1.00 28.64 215 VAL A O 1
ATOM 1464 N N . VAL A 1 216 ? 12.962 -20.226 25.093 1.00 25.17 216 VAL A N 1
ATOM 1465 C CA . VAL A 1 216 ? 13.173 -20.520 23.666 1.00 23.04 216 VAL A CA 1
ATOM 1466 C C . VAL A 1 216 ? 12.392 -19.613 22.682 1.00 23.63 216 VAL A C 1
ATOM 1467 O O . VAL A 1 216 ? 12.612 -19.664 21.485 1.00 25.43 216 VAL A O 1
ATOM 1471 N N . ALA A 1 217 ? 11.395 -18.906 23.177 1.00 22.75 217 ALA A N 1
ATOM 1472 C CA . ALA A 1 217 ? 10.641 -17.975 22.356 1.00 25.23 217 ALA A CA 1
ATOM 1473 C C . ALA A 1 217 ? 9.897 -17.083 23.305 1.00 23.99 217 ALA A C 1
ATOM 1474 O O . ALA A 1 217 ? 9.544 -17.515 24.422 1.00 23.21 217 ALA A O 1
ATOM 1476 N N . GLU A 1 218 ? 9.606 -15.840 22.911 1.00 24.34 218 GLU A N 1
ATOM 1477 C CA . GLU A 1 218 ? 9.042 -14.948 23.919 1.00 22.86 218 GLU A CA 1
ATOM 1478 C C . GLU A 1 218 ? 8.146 -13.899 23.280 1.00 22.71 218 GLU A C 1
ATOM 1479 O O . GLU A 1 218 ? 8.091 -13.793 22.064 1.00 26.04 218 GLU A O 1
ATOM 1484 N N . GLY A 1 219 ? 7.465 -13.103 24.083 1.00 23.44 219 GLY A N 1
ATOM 1485 C CA . GLY A 1 219 ? 6.646 -12.002 23.543 1.00 25.44 219 GLY A CA 1
ATOM 1486 C C . GLY A 1 219 ? 5.286 -12.441 23.033 1.00 27.81 219 GLY A C 1
ATOM 1487 O O . GLY A 1 219 ? 4.724 -11.831 22.128 1.00 27.43 219 GLY A O 1
ATOM 1488 N N . PHE A 1 220 ? 4.719 -13.473 23.641 1.00 26.58 220 PHE A N 1
ATOM 1489 C CA . PHE A 1 220 ? 3.367 -13.876 23.262 1.00 24.51 220 PHE A CA 1
ATOM 1490 C C . PHE A 1 220 ? 2.252 -13.142 23.989 1.00 24.96 220 PHE A C 1
ATOM 1491 O O . PHE A 1 220 ? 2.346 -12.859 25.182 1.00 23.91 220 PHE A O 1
ATOM 1499 N N . ASP A 1 221 ? 1.098 -13.081 23.324 1.00 23.20 221 ASP A N 1
ATOM 1500 C CA . ASP A 1 221 ? -0.122 -12.689 23.995 1.00 22.51 221 ASP A CA 1
ATOM 1501 C C . ASP A 1 221 ? -0.870 -13.988 24.388 1.00 23.22 221 ASP A C 1
ATOM 1502 O O . ASP A 1 221 ? -1.727 -14.465 23.625 1.00 22.72 221 ASP A O 1
ATOM 1507 N N . PHE A 1 222 ? -0.571 -14.503 25.593 1.00 22.02 222 PHE A N 1
ATOM 1508 C CA . PHE A 1 222 ? -1.210 -15.691 26.188 1.00 23.64 222 PHE A CA 1
ATOM 1509 C C . PHE A 1 222 ? -0.871 -16.981 25.400 1.00 23.60 222 PHE A C 1
ATOM 1510 O O . PHE A 1 222 ? -1.763 -17.576 24.743 1.00 24.58 222 PHE A O 1
ATOM 1518 N N . ALA A 1 223 ? 0.408 -17.369 25.385 1.00 21.25 223 ALA A N 1
ATOM 1519 C CA . ALA A 1 223 ? 0.801 -18.633 24.791 1.00 20.00 223 ALA A CA 1
ATOM 1520 C C . ALA A 1 223 ? 0.099 -19.721 25.595 1.00 21.71 223 ALA A C 1
ATOM 1521 O O . ALA A 1 223 ? -0.081 -19.592 26.808 1.00 21.34 223 ALA A O 1
ATOM 1523 N N . ASN A 1 224 ? -0.261 -20.833 24.959 1.00 21.28 224 ASN A N 1
ATOM 1524 C CA . ASN A 1 224 ? -1.237 -21.700 25.616 1.00 21.14 224 ASN A CA 1
ATOM 1525 C C . ASN A 1 224 ? -0.948 -23.156 25.237 1.00 21.22 224 ASN A C 1
ATOM 1526 O O . ASN A 1 224 ? 0.012 -23.776 25.740 1.00 21.37 224 ASN A O 1
ATOM 1531 N N . GLY A 1 225 ? -1.591 -23.621 24.172 1.00 18.35 225 GLY A N 1
ATOM 1532 C CA . GLY A 1 225 ? -1.318 -24.979 23.680 1.00 16.22 225 GLY A CA 1
ATOM 1533 C C . GLY A 1 225 ? 0.068 -25.132 23.123 1.00 16.25 225 GLY A C 1
ATOM 1534 O O . GLY A 1 225 ? 0.637 -24.174 22.613 1.00 17.54 225 GLY A O 1
ATOM 1535 N N . ILE A 1 226 ? 0.652 -26.321 23.274 1.00 16.03 226 ILE A N 1
ATOM 1536 C CA . ILE A 1 226 ? 1.920 -26.555 22.644 1.00 16.95 226 ILE A CA 1
ATOM 1537 C C . ILE A 1 226 ? 2.065 -28.013 22.307 1.00 16.03 226 ILE A C 1
ATOM 1538 O O . ILE A 1 226 ? 1.631 -28.897 23.051 1.00 19.32 226 ILE A O 1
ATOM 1543 N N . ASN A 1 227 ? 2.665 -28.291 21.151 1.00 17.26 227 ASN A N 1
ATOM 1544 C CA . ASN A 1 227 ? 2.860 -29.686 20.801 1.00 18.30 227 ASN A CA 1
ATOM 1545 C C . ASN A 1 227 ? 4.019 -29.824 19.823 1.00 18.98 227 ASN A C 1
ATOM 1546 O O . ASN A 1 227 ? 4.692 -28.825 19.481 1.00 20.09 227 ASN A O 1
ATOM 1551 N N . ILE A 1 228 ? 4.253 -31.037 19.361 1.00 19.47 228 ILE A N 1
ATOM 1552 C CA . ILE A 1 228 ? 5.413 -31.321 18.507 1.00 21.03 228 ILE A CA 1
ATOM 1553 C C . ILE A 1 228 ? 5.020 -32.280 17.368 1.00 21.33 228 ILE A C 1
ATOM 1554 O O . ILE A 1 228 ? 4.111 -33.100 17.523 1.00 19.95 228 ILE A O 1
ATOM 1559 N N . SER A 1 229 ? 5.676 -32.167 16.220 1.00 20.45 229 SER A N 1
ATOM 1560 C CA . SER A 1 229 ? 5.439 -33.101 15.125 1.00 20.14 229 SER A CA 1
ATOM 1561 C C . SER A 1 229 ? 5.982 -34.481 15.485 1.00 23.42 229 SER A C 1
ATOM 1562 O O . SER A 1 229 ? 6.843 -34.627 16.383 1.00 25.13 229 SER A O 1
ATOM 1565 N N . PRO A 1 230 ? 5.417 -35.523 14.878 1.00 24.52 230 PRO A N 1
ATOM 1566 C CA . PRO A 1 230 ? 5.775 -36.872 15.278 1.00 27.38 230 PRO A CA 1
ATOM 1567 C C . PRO A 1 230 ? 7.253 -37.188 15.016 1.00 29.76 230 PRO A C 1
ATOM 1568 O O . PRO A 1 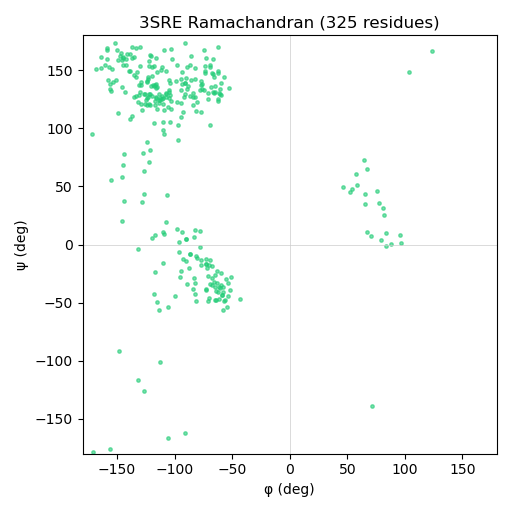230 ? 7.821 -37.997 15.724 1.00 31.99 230 PRO A O 1
ATOM 1572 N N . ASP A 1 231 ? 7.891 -36.480 14.093 1.00 31.16 231 ASP A N 1
ATOM 1573 C CA . ASP A 1 231 ? 9.323 -36.692 13.853 1.00 33.35 231 ASP A CA 1
ATOM 1574 C C . ASP A 1 231 ? 10.198 -35.781 14.731 1.00 34.39 231 ASP A C 1
ATOM 1575 O O . ASP A 1 231 ? 11.429 -35.801 14.629 1.00 32.03 231 ASP A O 1
ATOM 1580 N N . GLY A 1 232 ? 9.563 -35.023 15.628 1.00 29.42 232 GLY A N 1
ATOM 1581 C CA . GLY A 1 232 ? 10.294 -34.141 16.542 1.00 26.51 232 GLY A CA 1
ATOM 1582 C C . GLY A 1 232 ? 10.946 -32.923 15.904 1.00 24.34 232 GLY A C 1
ATOM 1583 O O . GLY A 1 232 ? 11.615 -32.168 16.581 1.00 27.67 232 GLY A O 1
ATOM 1584 N N . LYS A 1 233 ? 10.692 -32.653 14.634 1.00 26.00 233 LYS A N 1
ATOM 1585 C CA . LYS A 1 233 ? 11.361 -31.517 13.955 1.00 26.23 233 LYS A CA 1
ATOM 1586 C C . LYS A 1 233 ? 10.662 -30.156 14.011 1.00 28.31 233 LYS A C 1
ATOM 1587 O O . LYS A 1 233 ? 11.282 -29.141 13.662 1.00 24.96 233 LYS A O 1
ATOM 1593 N N . TYR A 1 234 ? 9.376 -30.130 14.409 1.00 21.41 234 TYR A N 1
ATOM 1594 C CA . TYR A 1 234 ? 8.623 -28.878 14.481 1.00 21.83 234 TYR A CA 1
ATOM 1595 C C . TYR A 1 234 ? 7.861 -28.768 15.783 1.00 20.43 234 TYR A C 1
ATOM 1596 O O . TYR A 1 234 ? 7.414 -29.764 16.299 1.00 21.05 234 TYR A O 1
ATOM 1605 N N . VAL A 1 235 ? 7.761 -27.553 16.319 1.00 21.50 235 VAL A N 1
ATOM 1606 C CA . VAL A 1 235 ? 6.986 -27.301 17.534 1.00 22.25 235 VAL A CA 1
ATOM 1607 C C . VAL A 1 235 ? 5.864 -26.312 17.222 1.00 21.39 235 VAL A C 1
ATOM 1608 O O . VAL A 1 235 ? 6.046 -25.342 16.482 1.00 21.12 235 VAL A O 1
ATOM 1612 N N . TYR A 1 236 ? 4.673 -26.577 17.751 1.00 20.60 236 TYR A N 1
ATOM 1613 C CA . TYR A 1 236 ? 3.552 -25.721 17.419 1.00 17.68 236 TYR A CA 1
ATOM 1614 C C . TYR A 1 236 ? 3.109 -25.039 18.697 1.00 20.47 236 TYR A C 1
ATOM 1615 O O . TYR A 1 236 ? 2.936 -25.703 19.706 1.00 20.37 236 TYR A O 1
ATOM 1624 N N . ILE A 1 237 ? 2.857 -23.736 18.644 1.00 17.67 237 ILE A N 1
ATOM 1625 C CA . ILE A 1 237 ? 2.492 -23.008 19.865 1.00 17.77 237 ILE A CA 1
ATOM 1626 C C . ILE A 1 237 ? 1.264 -22.157 19.612 1.00 19.36 237 ILE A C 1
ATOM 1627 O O . ILE A 1 237 ? 1.234 -21.436 18.616 1.00 20.86 237 ILE A O 1
ATOM 1632 N N . ALA A 1 238 ? 0.204 -22.371 20.406 1.00 18.62 238 ALA A N 1
ATOM 1633 C CA . ALA A 1 238 ? -1.032 -21.585 20.277 1.00 20.20 238 ALA A CA 1
ATOM 1634 C C . ALA A 1 238 ? -0.862 -20.306 21.058 1.00 21.41 238 ALA A C 1
ATOM 1635 O O . ALA A 1 238 ? -0.448 -20.332 22.236 1.00 24.66 238 ALA A O 1
ATOM 1637 N N . GLU A 1 239 ? -1.170 -19.196 20.417 1.00 20.35 239 GLU A N 1
ATOM 1638 C CA . GLU A 1 239 ? -1.145 -17.894 21.074 1.00 20.86 239 GLU A CA 1
ATOM 1639 C C . GLU A 1 239 ? -2.612 -17.471 21.182 1.00 21.98 239 GLU A C 1
ATOM 1640 O O . GLU A 1 239 ? -3.196 -16.965 20.205 1.00 23.16 239 GLU A O 1
ATOM 1646 N N . LEU A 1 240 ? -3.205 -17.694 22.357 1.00 18.82 240 LEU A N 1
ATOM 1647 C CA . LEU A 1 240 ? -4.658 -17.636 22.533 1.00 22.21 240 LEU A CA 1
ATOM 1648 C C . LEU A 1 240 ? -5.278 -16.310 22.073 1.00 24.71 240 LEU A C 1
ATOM 1649 O O . LEU A 1 240 ? -6.217 -16.286 21.240 1.00 20.69 240 LEU A O 1
ATOM 1654 N N . LEU A 1 241 ? -4.747 -15.211 22.611 1.00 24.09 241 LEU A N 1
ATOM 1655 C CA . LEU A 1 241 ? -5.368 -13.903 22.415 1.00 24.90 241 LEU A CA 1
ATOM 1656 C C . LEU A 1 241 ? -4.929 -13.192 21.147 1.00 26.13 241 LEU A C 1
ATOM 1657 O O . LEU A 1 241 ? -5.563 -12.211 20.743 1.00 26.37 241 LEU A O 1
ATOM 1662 N N . ALA A 1 242 ? -3.931 -13.742 20.458 1.00 25.00 242 ALA A N 1
ATOM 1663 C CA . ALA A 1 242 ? -3.592 -13.255 19.125 1.00 24.84 242 ALA A CA 1
ATOM 1664 C C . ALA A 1 242 ? -4.329 -14.066 18.056 1.00 25.19 242 ALA A C 1
ATOM 1665 O O . ALA A 1 242 ? -4.308 -13.697 16.893 1.00 24.47 242 ALA A O 1
ATOM 1667 N N . HIS A 1 243 ? -4.927 -15.191 18.443 1.00 23.28 243 HIS A N 1
ATOM 1668 C CA . HIS A 1 243 ? -5.629 -16.088 17.500 1.00 23.13 243 HIS A CA 1
ATOM 1669 C C . HIS A 1 243 ? -4.653 -16.697 16.509 1.00 24.92 243 HIS A C 1
ATOM 1670 O O . HIS A 1 243 ? -4.926 -16.792 15.300 1.00 23.21 243 HIS A O 1
ATOM 1677 N N . LYS A 1 244 ? -3.508 -17.141 17.007 1.00 22.21 244 LYS A N 1
ATOM 1678 C CA . LYS A 1 244 ? -2.469 -17.622 16.098 1.00 20.14 244 LYS A CA 1
ATOM 1679 C C . LYS A 1 244 ? -1.910 -18.959 16.551 1.00 19.36 244 LYS A C 1
ATOM 1680 O O . LYS A 1 244 ? -1.888 -19.259 17.746 1.00 20.19 244 LYS A O 1
ATOM 1686 N N . ILE A 1 245 ? -1.508 -19.776 15.581 1.00 19.53 245 ILE A N 1
ATOM 1687 C CA . ILE A 1 245 ? -0.627 -20.883 15.832 1.00 20.42 245 ILE A CA 1
ATOM 1688 C C . ILE A 1 245 ? 0.723 -20.666 15.159 1.00 22.44 245 ILE A C 1
ATOM 1689 O O . ILE A 1 245 ? 0.802 -20.319 13.959 1.00 22.94 245 ILE A O 1
ATOM 1694 N N . HIS A 1 246 ? 1.768 -20.677 15.981 1.00 22.83 246 HIS A N 1
ATOM 1695 C CA . HIS A 1 246 ? 3.145 -20.470 15.495 1.00 22.02 246 HIS A CA 1
ATOM 1696 C C . HIS A 1 246 ? 3.809 -21.806 15.238 1.00 23.83 246 HIS A C 1
ATOM 1697 O O . HIS A 1 246 ? 3.676 -22.740 16.045 1.00 22.50 246 HIS A O 1
ATOM 1704 N N . VAL A 1 247 ? 4.455 -21.938 14.087 1.00 21.33 247 VAL A N 1
ATOM 1705 C CA . VAL A 1 247 ? 5.216 -23.128 13.801 1.00 23.10 247 VAL A CA 1
ATOM 1706 C C . VAL A 1 247 ? 6.718 -22.763 13.887 1.00 24.33 247 VAL A C 1
ATOM 1707 O O . VAL A 1 247 ? 7.167 -21.816 13.244 1.00 25.25 247 VAL A O 1
ATOM 1711 N N . TYR A 1 248 ? 7.471 -23.568 14.621 1.00 23.94 248 TYR A N 1
ATOM 1712 C CA . TYR A 1 248 ? 8.898 -23.352 14.837 1.00 26.04 248 TYR A CA 1
ATOM 1713 C C . TYR A 1 248 ? 9.626 -24.601 14.374 1.00 27.39 248 TYR A C 1
ATOM 1714 O O . TYR A 1 248 ? 9.175 -25.723 14.637 1.00 28.20 248 TYR A O 1
ATOM 1723 N N . GLU A 1 249 ? 10.795 -24.433 13.768 1.00 27.87 249 GLU A N 1
ATOM 1724 C CA . GLU A 1 249 ? 11.681 -25.588 13.597 1.00 27.43 249 GLU A CA 1
ATOM 1725 C C . GLU A 1 249 ? 12.345 -25.886 14.909 1.00 25.68 249 GLU A C 1
ATOM 1726 O O . GLU A 1 249 ? 12.776 -24.966 15.630 1.00 27.50 249 GLU A O 1
ATOM 1732 N N . LYS A 1 250 ? 12.437 -27.170 15.231 1.00 22.95 250 LYS A N 1
ATOM 1733 C CA . LYS A 1 250 ? 13.081 -27.587 16.455 1.00 24.58 250 LYS A CA 1
ATOM 1734 C C . LYS A 1 250 ? 14.400 -28.205 16.025 1.00 28.75 250 LYS A C 1
ATOM 1735 O O . LYS A 1 250 ? 14.399 -29.109 15.199 1.00 29.82 250 LYS A O 1
ATOM 1741 N N . HIS A 1 251 ? 15.500 -27.777 16.638 1.00 29.03 251 HIS A N 1
ATOM 1742 C CA . HIS A 1 251 ? 16.841 -28.222 16.204 1.00 28.02 251 HIS A CA 1
ATOM 1743 C C . HIS A 1 251 ? 17.430 -29.275 17.145 1.00 28.96 251 HIS A C 1
ATOM 1744 O O . HIS A 1 251 ? 16.966 -29.453 18.283 1.00 27.41 251 HIS A O 1
ATOM 1751 N N . ALA A 1 252 ? 18.516 -29.916 16.719 1.00 29.52 252 ALA A N 1
ATOM 1752 C CA . ALA A 1 252 ? 19.145 -30.938 17.546 1.00 29.60 252 ALA A CA 1
ATOM 1753 C C . ALA A 1 252 ? 19.606 -30.387 18.894 1.00 28.95 252 ALA A C 1
ATOM 1754 O O . ALA A 1 252 ? 19.674 -31.126 19.875 1.00 32.18 252 ALA A O 1
ATOM 1756 N N . ASN A 1 253 ? 19.871 -29.086 18.987 1.00 27.68 253 ASN A N 1
ATOM 1757 C CA . ASN A 1 253 ? 20.295 -28.537 20.272 1.00 27.51 253 ASN A CA 1
ATOM 1758 C C . ASN A 1 253 ? 19.110 -27.995 21.075 1.00 27.28 253 ASN A C 1
ATOM 1759 O O . ASN A 1 253 ? 19.322 -27.221 22.000 1.00 24.29 253 ASN A O 1
ATOM 1764 N N . TRP A 1 254 ? 17.869 -28.296 20.628 1.00 28.89 254 TRP A N 1
ATOM 1765 C CA . TRP A 1 254 ? 16.616 -28.069 21.416 1.00 27.07 254 TRP A CA 1
ATOM 1766 C C . TRP A 1 254 ? 16.130 -26.653 21.272 1.00 29.28 254 TRP A C 1
ATOM 1767 O O . TRP A 1 254 ? 15.041 -26.282 21.690 1.00 27.73 254 TRP A O 1
ATOM 1778 N N . THR A 1 255 ? 16.899 -25.887 20.522 1.00 27.79 255 THR A N 1
ATOM 1779 C CA . THR A 1 255 ? 16.557 -24.540 20.217 1.00 27.16 255 THR A CA 1
ATOM 1780 C C . THR A 1 255 ? 15.393 -24.501 19.180 1.00 26.99 255 THR A C 1
ATOM 1781 O O . THR A 1 255 ? 15.227 -25.442 18.401 1.00 23.96 255 THR A O 1
ATOM 1785 N N . LEU A 1 256 ? 14.608 -23.415 19.186 1.00 25.35 256 LEU A N 1
ATOM 1786 C CA . LEU A 1 256 ? 13.500 -23.209 18.241 1.00 27.20 256 LEU A CA 1
ATOM 1787 C C . LEU A 1 256 ? 13.747 -22.003 17.377 1.00 24.78 256 LEU A C 1
ATOM 1788 O O . LEU A 1 256 ? 14.063 -20.965 17.896 1.00 30.89 256 LEU A O 1
ATOM 1793 N N . THR A 1 257 ? 13.462 -22.107 16.086 1.00 26.16 257 THR A N 1
ATOM 1794 C CA . THR A 1 257 ? 13.452 -20.953 15.204 1.00 27.98 257 THR A CA 1
ATOM 1795 C C . THR A 1 257 ? 12.100 -20.828 14.496 1.00 26.50 257 THR A C 1
ATOM 1796 O O . THR A 1 257 ? 11.561 -21.818 13.962 1.00 27.57 257 THR A O 1
ATOM 1800 N N . PRO A 1 258 ? 11.626 -19.588 14.368 1.00 30.16 258 PRO A N 1
ATOM 1801 C CA . PRO A 1 258 ? 10.287 -19.300 13.786 1.00 29.51 258 PRO A CA 1
ATOM 1802 C C . PRO A 1 258 ? 10.222 -19.703 12.325 1.00 33.40 258 PRO A C 1
ATOM 1803 O O . PRO A 1 258 ? 11.189 -19.491 11.577 1.00 31.70 258 PRO A O 1
ATOM 1807 N N . LEU A 1 259 ? 9.181 -20.435 11.948 1.00 30.09 259 LEU A N 1
ATOM 1808 C CA . LEU A 1 259 ? 9.034 -20.820 10.551 1.00 33.10 259 LEU A CA 1
ATOM 1809 C C . LEU A 1 259 ? 7.801 -20.200 9.895 1.00 33.59 259 LEU A C 1
ATOM 1810 O O . LEU A 1 259 ? 7.870 -19.662 8.789 1.00 33.80 259 LEU A O 1
ATOM 1815 N N . ARG A 1 260 ? 6.649 -20.304 10.535 1.00 29.38 260 ARG A N 1
ATOM 1816 C CA . ARG A 1 260 ? 5.477 -19.612 9.974 1.00 29.82 260 ARG A CA 1
ATOM 1817 C C . ARG A 1 260 ? 4.434 -19.399 11.035 1.00 27.33 260 ARG A C 1
ATOM 1818 O O . ARG A 1 260 ? 4.589 -19.909 12.165 1.00 24.72 260 ARG A O 1
ATOM 1823 N N . VAL A 1 261 ? 3.450 -18.560 10.726 1.00 25.03 261 VAL A N 1
ATOM 1824 C CA . VAL A 1 261 ? 2.405 -18.207 11.688 1.00 27.49 261 VAL A CA 1
ATOM 1825 C C . VAL A 1 261 ? 1.049 -18.305 10.970 1.00 30.03 261 VAL A C 1
ATOM 1826 O O . VAL A 1 261 ? 0.912 -17.823 9.847 1.00 31.05 261 VAL A O 1
ATOM 1830 N N . LEU A 1 262 ? 0.106 -19.048 11.546 1.00 27.82 262 LEU A N 1
ATOM 1831 C CA . LEU A 1 262 ? -1.234 -19.215 10.970 1.00 27.86 262 LEU A CA 1
ATOM 1832 C C . LEU A 1 262 ? -2.143 -18.360 11.814 1.00 28.29 262 LEU A C 1
ATOM 1833 O O . LEU A 1 262 ? -1.973 -18.331 13.043 1.00 25.99 262 LEU A O 1
ATOM 1838 N N . SER A 1 263 ? -3.120 -17.685 11.187 1.00 25.85 263 SER A N 1
ATOM 1839 C CA . SER A 1 263 ? -4.078 -16.823 11.896 1.00 28.13 263 SER A CA 1
ATOM 1840 C C . SER A 1 263 ? -5.484 -17.384 11.765 1.00 27.22 263 SER A C 1
ATOM 1841 O O . SER A 1 263 ? -5.819 -17.931 10.716 1.00 26.59 263 SER A O 1
ATOM 1844 N N . PHE A 1 264 ? -6.324 -17.181 12.781 1.00 26.89 264 PHE A N 1
ATOM 1845 C CA . PHE A 1 264 ? -7.664 -17.776 12.815 1.00 27.51 264 PHE A CA 1
ATOM 1846 C C . PHE A 1 264 ? -8.662 -16.743 13.295 1.00 28.32 264 PHE A C 1
ATOM 1847 O O . PHE A 1 264 ? -8.280 -15.710 13.839 1.00 30.65 264 PHE A O 1
ATOM 1855 N N . ASP A 1 265 ? -9.947 -17.067 13.191 1.00 27.96 265 ASP A N 1
ATOM 1856 C CA . ASP A 1 265 ? -11.012 -16.201 13.702 1.00 29.28 265 ASP A CA 1
ATOM 1857 C C . ASP A 1 265 ? -11.588 -16.822 14.976 1.00 28.98 265 ASP A C 1
ATOM 1858 O O . ASP A 1 265 ? -12.825 -16.919 15.160 1.00 28.14 265 ASP A O 1
ATOM 1863 N N . THR A 1 266 ? -10.692 -17.322 15.833 1.00 25.52 266 THR A N 1
ATOM 1864 C CA . THR A 1 266 ? -11.120 -17.998 17.039 1.00 22.98 266 THR A CA 1
ATOM 1865 C C . THR A 1 266 ? -9.943 -18.023 18.015 1.00 23.99 266 THR A C 1
ATOM 1866 O O . THR A 1 266 ? -8.778 -17.938 17.599 1.00 22.09 266 THR A O 1
ATOM 1870 N N . LEU A 1 267 ? -10.223 -18.101 19.305 1.00 22.17 267 LEU A N 1
ATOM 1871 C CA . LEU A 1 267 ? -9.110 -18.132 20.254 1.00 24.35 267 LEU A CA 1
ATOM 1872 C C . LEU A 1 267 ? -8.641 -19.594 20.334 1.00 23.88 267 LEU A C 1
ATOM 1873 O O . LEU A 1 267 ? -9.349 -20.467 20.849 1.00 27.57 267 LEU A O 1
ATOM 1878 N N . VAL A 1 268 ? -7.389 -19.838 19.985 1.00 23.98 268 VAL A N 1
ATOM 1879 C CA . VAL A 1 268 ? -6.897 -21.213 19.940 1.00 20.86 268 VAL A CA 1
ATOM 1880 C C . VAL A 1 268 ? -6.340 -21.627 21.293 1.00 21.60 268 VAL A C 1
ATOM 1881 O O . VAL A 1 268 ? -5.563 -20.884 21.908 1.00 22.91 268 VAL A O 1
ATOM 1885 N N . ASP A 1 269 ? -6.709 -22.818 21.755 1.00 17.08 269 ASP A N 1
ATOM 1886 C CA . ASP A 1 269 ? -6.380 -23.192 23.132 1.00 17.60 269 ASP A CA 1
ATOM 1887 C C . ASP A 1 269 ? -5.360 -24.346 23.081 1.00 19.86 269 ASP A C 1
ATOM 1888 O O . ASP A 1 269 ? -4.190 -24.095 22.795 1.00 20.68 269 ASP A O 1
ATOM 1893 N N . ASN A 1 270 ? -5.766 -25.603 23.273 1.00 17.60 270 ASN A N 1
ATOM 1894 C CA . ASN A 1 270 ? -4.782 -26.670 23.227 1.00 15.79 270 ASN A CA 1
ATOM 1895 C C . ASN A 1 270 ? -4.638 -27.316 21.862 1.00 19.25 270 ASN A C 1
ATOM 1896 O O . ASN A 1 270 ? -5.632 -27.459 21.130 1.00 19.20 270 ASN A O 1
ATOM 1901 N N . ILE A 1 271 ? -3.422 -27.778 21.575 1.00 16.78 271 ILE A N 1
ATOM 1902 C CA . ILE A 1 271 ? -3.074 -28.443 20.315 1.00 17.52 271 ILE A CA 1
ATOM 1903 C C . ILE A 1 271 ? -2.750 -29.908 20.555 1.00 21.34 271 ILE A C 1
ATOM 1904 O O . ILE A 1 271 ? -1.946 -30.233 21.453 1.00 19.44 271 ILE A O 1
ATOM 1909 N N . SER A 1 272 ? -3.427 -30.798 19.815 1.00 17.00 272 SER A N 1
ATOM 1910 C CA . SER A 1 272 ? -3.117 -32.218 19.786 1.00 18.09 272 SER A CA 1
ATOM 1911 C C . SER A 1 272 ? -2.551 -32.536 18.428 1.00 17.01 272 SER A C 1
ATOM 1912 O O . SER A 1 272 ? -2.879 -31.887 17.433 1.00 18.70 272 SER A O 1
ATOM 1915 N N . VAL A 1 273 ? -1.723 -33.567 18.361 1.00 19.84 273 VAL A N 1
ATOM 1916 C CA . VAL A 1 273 ? -1.106 -33.905 17.092 1.00 18.39 273 VAL A CA 1
ATOM 1917 C C . VAL A 1 273 ? -1.401 -35.375 16.841 1.00 22.99 273 VAL A C 1
ATOM 1918 O O . VAL A 1 273 ? -1.174 -36.211 17.689 1.00 21.54 273 VAL A O 1
ATOM 1922 N N . ASP A 1 274 ? -1.904 -35.680 15.652 1.00 23.10 274 ASP A N 1
ATOM 1923 C CA . ASP A 1 274 ? -2.176 -37.066 15.291 1.00 23.36 274 ASP A CA 1
ATOM 1924 C C . ASP A 1 274 ? -0.840 -37.679 14.872 1.00 23.54 274 ASP A C 1
ATOM 1925 O O . ASP A 1 274 ? -0.226 -37.191 13.926 1.00 24.31 274 ASP A O 1
ATOM 1930 N N . PRO A 1 275 ? -0.417 -38.770 15.532 1.00 24.35 275 PRO A N 1
ATOM 1931 C CA . PRO A 1 275 ? 0.940 -39.256 15.249 1.00 28.74 275 PRO A CA 1
ATOM 1932 C C . PRO A 1 275 ? 1.039 -39.913 13.880 1.00 28.87 275 PRO A C 1
ATOM 1933 O O . PRO A 1 275 ? 2.119 -39.976 13.324 1.00 30.29 275 PRO A O 1
ATOM 1937 N N . VAL A 1 276 ? -0.093 -40.273 13.282 1.00 29.90 276 VAL A N 1
ATOM 1938 C CA . VAL A 1 276 ? -0.037 -40.948 11.979 1.00 31.65 276 VAL A CA 1
ATOM 1939 C C . VAL A 1 276 ? 0.135 -39.949 10.847 1.00 31.99 276 VAL A C 1
ATOM 1940 O O . VAL A 1 276 ? 0.999 -40.116 9.983 1.00 32.69 276 VAL A O 1
ATOM 1944 N N . THR A 1 277 ? -0.674 -38.894 10.845 1.00 28.75 277 THR A N 1
ATOM 1945 C CA . THR A 1 277 ? -0.572 -37.893 9.789 1.00 27.24 277 THR A CA 1
ATOM 1946 C C . THR A 1 277 ? 0.324 -36.694 10.144 1.00 27.72 277 THR A C 1
ATOM 1947 O O . THR A 1 277 ? 0.662 -35.913 9.271 1.00 24.59 277 THR A O 1
ATOM 1951 N N . GLY A 1 278 ? 0.517 -36.429 11.435 1.00 26.03 278 GLY A N 1
ATOM 1952 C CA . GLY A 1 278 ? 1.052 -35.132 11.852 1.00 23.33 278 GLY A CA 1
ATOM 1953 C C . GLY A 1 278 ? 0.012 -34.012 11.862 1.00 23.57 278 GLY A C 1
ATOM 1954 O O . GLY A 1 278 ? 0.368 -32.839 12.084 1.00 24.64 278 GLY A O 1
ATOM 1955 N N . ASP A 1 279 ? -1.263 -34.321 11.578 1.00 21.36 279 ASP A N 1
ATOM 1956 C CA . ASP A 1 279 ? -2.285 -33.258 11.547 1.00 20.32 279 ASP A CA 1
ATOM 1957 C C . ASP A 1 279 ? -2.399 -32.615 12.926 1.00 19.71 279 ASP A C 1
ATOM 1958 O O . ASP A 1 279 ? -2.389 -33.347 13.935 1.00 16.80 279 ASP A O 1
ATOM 1963 N N . LEU A 1 280 ? -2.747 -31.320 12.963 1.00 20.17 280 LEU A N 1
ATOM 1964 C CA . LEU A 1 280 ? -3.087 -30.686 14.242 1.00 21.81 280 LEU A CA 1
ATOM 1965 C C . LEU A 1 280 ? -4.589 -30.752 14.462 1.00 20.13 280 LEU A C 1
ATOM 1966 O O . LEU A 1 280 ? -5.329 -30.456 13.547 1.00 21.06 280 LEU A O 1
ATOM 1971 N N . TRP A 1 281 ? -5.001 -31.050 15.694 1.00 16.53 281 TRP A N 1
ATOM 1972 C CA . TRP A 1 281 ? -6.389 -30.978 16.119 1.00 16.92 281 TRP A CA 1
ATOM 1973 C C . TRP A 1 281 ? -6.446 -30.008 17.276 1.00 18.88 281 TRP A C 1
ATOM 1974 O O . TRP A 1 281 ? -5.696 -30.189 18.273 1.00 17.07 281 TRP A O 1
ATOM 1985 N N . VAL A 1 282 ? -7.210 -28.929 17.121 1.00 16.49 282 VAL A N 1
ATOM 1986 C CA . VAL A 1 282 ? -7.095 -27.773 18.039 1.00 18.53 282 VAL A CA 1
ATOM 1987 C C . VAL A 1 282 ? -8.462 -27.476 18.654 1.00 20.64 282 VAL A C 1
ATOM 1988 O O . VAL A 1 282 ? -9.422 -27.401 17.910 1.00 20.15 282 VAL A O 1
ATOM 1992 N N . GLY A 1 283 ? -8.563 -27.411 19.991 1.00 19.34 283 GLY A N 1
ATOM 1993 C CA . GLY A 1 283 ? -9.826 -27.000 20.667 1.00 20.12 283 GLY A CA 1
ATOM 1994 C C . GLY A 1 283 ? -9.786 -25.489 20.795 1.00 20.74 283 GLY A C 1
ATOM 1995 O O . GLY A 1 283 ? -8.713 -24.917 21.052 1.00 21.34 283 GLY A O 1
ATOM 1996 N N . CYS A 1 284 ? -10.903 -24.822 20.498 1.00 17.86 284 CYS A N 1
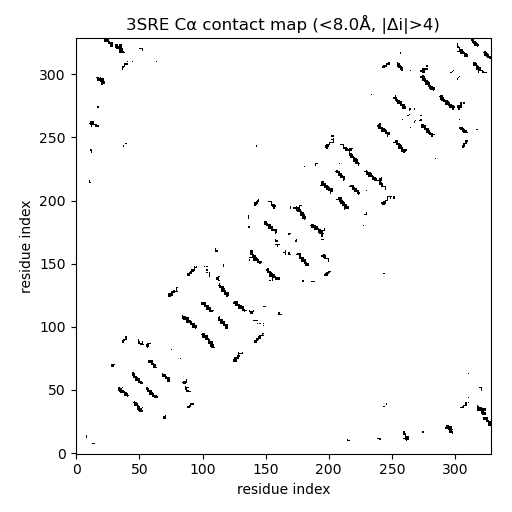ATOM 1997 C CA . CYS A 1 284 ? -10.910 -23.356 20.382 1.00 19.32 284 CYS A CA 1
ATOM 1998 C C . CYS A 1 284 ? -12.094 -22.742 21.096 1.00 22.45 284 CYS A C 1
ATOM 1999 O O . CYS A 1 284 ? -13.113 -23.417 21.313 1.00 20.60 284 CYS A O 1
ATOM 2002 N N . HIS A 1 285 ? -11.984 -21.444 21.378 1.00 22.56 285 HIS A N 1
ATOM 2003 C CA . HIS A 1 285 ? -13.064 -20.663 22.010 1.00 23.55 285 HIS A CA 1
ATOM 2004 C C . HIS A 1 285 ? -13.462 -19.564 21.012 1.00 22.75 285 HIS A C 1
ATOM 2005 O O . HIS A 1 285 ? -12.677 -18.640 20.768 1.00 23.32 285 HIS A O 1
ATOM 2012 N N . PRO A 1 286 ? -14.613 -19.741 20.334 1.00 22.59 286 PRO A N 1
ATOM 2013 C CA . PRO A 1 286 ? -14.950 -18.791 19.275 1.00 22.87 286 PRO A CA 1
ATOM 2014 C C . PRO A 1 286 ? -15.019 -17.361 19.816 1.00 21.05 286 PRO A C 1
ATOM 2015 O O . PRO A 1 286 ? -14.548 -16.421 19.173 1.00 23.20 286 PRO A O 1
ATOM 2019 N N . ASN A 1 287 ? -15.512 -17.199 21.030 1.00 22.76 287 ASN A N 1
ATOM 2020 C CA . ASN A 1 287 ? -15.751 -15.845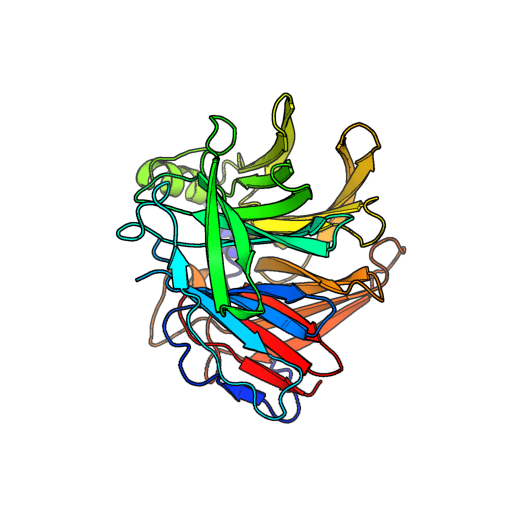 21.533 1.00 25.95 287 ASN A CA 1
ATOM 2021 C C . ASN A 1 287 ? -15.099 -15.651 22.892 1.00 24.75 287 ASN A C 1
ATOM 2022 O O . ASN A 1 287 ? -15.435 -16.339 23.859 1.00 26.91 287 ASN A O 1
ATOM 2027 N N . GLY A 1 288 ? -14.126 -14.758 22.970 1.00 27.08 288 GLY A N 1
ATOM 2028 C CA . GLY A 1 288 ? -13.347 -14.619 24.214 1.00 26.61 288 GLY A CA 1
ATOM 2029 C C . GLY A 1 288 ? -14.110 -14.107 25.415 1.00 28.75 288 GLY A C 1
ATOM 2030 O O . GLY A 1 288 ? -13.811 -14.461 26.571 1.00 30.77 288 GLY A O 1
ATOM 2031 N N . MET A 1 289 ? -15.093 -13.247 25.168 1.00 30.49 289 MET A N 1
ATOM 2032 C CA . MET A 1 289 ? -15.904 -12.714 26.261 1.00 31.97 289 MET A CA 1
ATOM 2033 C C . MET A 1 289 ? -16.568 -13.841 27.003 1.00 31.12 289 MET A C 1
ATOM 2034 O O . MET A 1 289 ? -16.655 -13.821 28.232 1.00 31.41 289 MET A O 1
ATOM 2039 N N . ARG A 1 290 ? -17.102 -14.807 26.259 1.00 30.24 290 ARG A N 1
ATOM 2040 C CA . ARG A 1 290 ? -17.926 -15.822 26.901 1.00 29.63 290 ARG A CA 1
ATOM 2041 C C . ARG A 1 290 ? -17.118 -16.763 27.743 1.00 28.80 290 ARG A C 1
ATOM 2042 O O . ARG A 1 290 ? -17.661 -17.402 28.621 1.00 29.41 290 ARG A O 1
ATOM 2050 N N . ILE A 1 291 ? -15.847 -16.950 27.392 1.00 29.99 291 ILE A N 1
ATOM 2051 C CA . ILE A 1 291 ? -15.012 -17.863 28.160 1.00 30.43 291 ILE A CA 1
ATOM 2052 C C . ILE A 1 291 ? -14.288 -17.151 29.329 1.00 31.13 291 ILE A C 1
ATOM 2053 O O . ILE A 1 291 ? -14.107 -17.743 30.392 1.00 31.32 291 ILE A O 1
ATOM 2058 N N . PHE A 1 292 ? -13.905 -15.886 29.156 1.00 32.10 292 PHE A N 1
ATOM 2059 C CA . PHE A 1 292 ? -13.224 -15.144 30.242 1.00 33.05 292 PHE A CA 1
ATOM 2060 C C . PHE A 1 292 ? -14.198 -14.562 31.275 1.00 36.59 292 PHE A C 1
ATOM 2061 O O . PHE A 1 292 ? -13.838 -14.416 32.441 1.00 35.83 292 PHE A O 1
ATOM 2069 N N . PHE A 1 293 ? -15.394 -14.172 30.840 1.00 37.85 293 PHE A N 1
ATOM 2070 C CA . PHE A 1 293 ? -16.396 -13.611 31.758 1.00 40.03 293 PHE A CA 1
ATOM 2071 C C . PHE A 1 293 ? -17.648 -14.449 31.704 1.00 41.26 293 PHE A C 1
ATOM 2072 O O . PHE A 1 293 ? -18.582 -14.140 30.966 1.00 42.62 293 PHE A O 1
ATOM 2080 N N . TYR A 1 294 ? -17.626 -15.551 32.435 1.00 42.24 294 TYR A N 1
ATOM 2081 C CA . TYR A 1 294 ? -18.658 -16.563 32.344 1.00 46.66 294 TYR A CA 1
ATOM 2082 C C . TYR A 1 294 ? -20.048 -16.039 32.709 1.00 48.02 294 TYR A C 1
ATOM 2083 O O . TYR A 1 294 ? -20.223 -15.354 33.714 1.00 48.87 294 TYR A O 1
ATOM 2092 N N . ASP A 1 295 ? -21.028 -16.373 31.883 1.00 48.70 295 ASP A N 1
ATOM 2093 C CA . ASP A 1 295 ? -22.409 -15.990 32.124 1.00 50.00 295 ASP A CA 1
ATOM 2094 C C . ASP A 1 295 ? -23.308 -17.177 31.781 1.00 51.79 295 ASP A C 1
ATOM 2095 O O . ASP A 1 295 ? -23.458 -17.527 30.599 1.00 51.51 295 ASP A O 1
ATOM 2100 N N . ALA A 1 296 ? -23.876 -17.826 32.801 1.00 52.80 296 ALA A N 1
ATOM 2101 C CA . ALA A 1 296 ? -24.747 -19.000 32.567 1.00 53.16 296 ALA A CA 1
ATOM 2102 C C . ALA A 1 296 ? -25.856 -18.759 31.537 1.00 53.25 296 ALA A C 1
ATOM 2103 O O . ALA A 1 296 ? -26.279 -19.691 30.863 1.00 55.75 296 ALA A O 1
ATOM 2105 N N . GLU A 1 297 ? -26.304 -17.515 31.389 1.00 52.26 297 GLU A N 1
ATOM 2106 C CA . GLU A 1 297 ? -27.303 -17.187 30.368 1.00 51.80 297 GLU A CA 1
ATOM 2107 C C . GLU A 1 297 ? -26.690 -16.987 28.970 1.00 50.91 297 GLU A C 1
ATOM 2108 O O . GLU A 1 297 ? -27.422 -16.851 27.983 1.00 50.31 297 GLU A O 1
ATOM 2110 N N . ASN A 1 298 ? -25.357 -16.933 28.887 1.00 47.41 298 ASN A N 1
ATOM 2111 C CA . ASN A 1 298 ? -24.679 -16.760 27.599 1.00 44.21 298 ASN A CA 1
ATOM 2112 C C . ASN A 1 298 ? -23.346 -17.523 27.582 1.00 40.82 298 ASN A C 1
ATOM 2113 O O . ASN A 1 298 ? -22.286 -16.926 27.442 1.00 40.02 298 ASN A O 1
ATOM 2118 N N . PRO A 1 299 ? -23.414 -18.836 27.807 1.00 37.31 299 PRO A N 1
ATOM 2119 C CA . PRO A 1 299 ? -22.246 -19.697 28.034 1.00 35.20 299 PRO A CA 1
ATOM 2120 C C . PRO A 1 299 ? -21.348 -19.827 26.810 1.00 32.67 299 PRO A C 1
ATOM 2121 O O . PRO A 1 299 ? -21.759 -19.499 25.697 1.00 29.85 299 PRO A O 1
ATOM 2125 N N . PRO A 1 300 ? -20.082 -20.217 27.026 1.00 29.04 300 PRO A N 1
ATOM 2126 C CA . PRO A 1 300 ? -19.195 -20.308 25.878 1.00 25.77 300 PRO A CA 1
ATOM 2127 C C . PRO A 1 300 ? -19.552 -21.528 25.041 1.00 24.75 300 PRO A C 1
ATOM 2128 O O . PRO A 1 300 ? -20.013 -22.534 25.573 1.00 25.80 300 PRO A O 1
ATOM 2132 N N . GLY A 1 301 ? -19.360 -21.430 23.735 1.00 26.02 301 GLY A N 1
ATOM 2133 C CA . GLY A 1 301 ? -19.550 -22.563 22.837 1.00 24.37 301 GLY A CA 1
ATOM 2134 C C . GLY A 1 301 ? -18.258 -23.345 22.651 1.00 24.28 301 GLY A C 1
ATOM 2135 O O . GLY A 1 301 ? -17.451 -23.404 23.564 1.00 22.04 301 GLY A O 1
ATOM 2136 N N . SER A 1 302 ? -18.212 -24.159 21.593 1.00 22.49 302 SER A N 1
ATOM 2137 C CA . SER A 1 302 ? -17.119 -25.075 21.346 1.00 21.88 302 SER A CA 1
ATOM 2138 C C . SER A 1 302 ? -16.792 -25.077 19.868 1.00 24.18 302 SER A C 1
ATOM 2139 O O . SER A 1 302 ? -17.692 -24.905 19.006 1.00 21.33 302 SER A O 1
ATOM 2142 N N . GLU A 1 303 ? -15.517 -25.324 19.563 1.00 21.03 303 GLU A N 1
ATOM 2143 C CA . GLU A 1 303 ? -15.068 -25.400 18.192 1.00 19.90 303 GLU A CA 1
ATOM 2144 C C . GLU A 1 303 ? -13.790 -26.232 18.100 1.00 22.91 303 GLU A C 1
ATOM 2145 O O . GLU A 1 303 ? -12.873 -26.060 18.925 1.00 20.64 303 GLU A O 1
ATOM 2151 N N . VAL A 1 304 ? -13.745 -27.153 17.129 1.00 20.19 304 VAL A N 1
ATOM 2152 C CA . VAL A 1 304 ? -12.579 -27.995 16.893 1.00 20.23 304 VAL A CA 1
ATOM 2153 C C . VAL A 1 304 ? -12.097 -27.804 15.440 1.00 25.56 304 VAL A C 1
ATOM 2154 O O . VAL A 1 304 ? -12.908 -27.894 14.473 1.00 23.39 304 VAL A O 1
ATOM 2158 N N . LEU A 1 305 ? -10.807 -27.485 15.274 1.00 21.71 305 LEU A N 1
ATOM 2159 C CA . LEU A 1 305 ? -10.218 -27.359 13.975 1.00 21.20 305 LEU A CA 1
ATOM 2160 C C . LEU A 1 305 ? -9.299 -28.541 13.726 1.00 21.70 305 LEU A C 1
ATOM 2161 O O . LEU A 1 305 ? -8.615 -29.037 14.637 1.00 18.77 305 LEU A O 1
ATOM 2166 N N . ARG A 1 306 ? -9.197 -28.909 12.463 1.00 19.34 30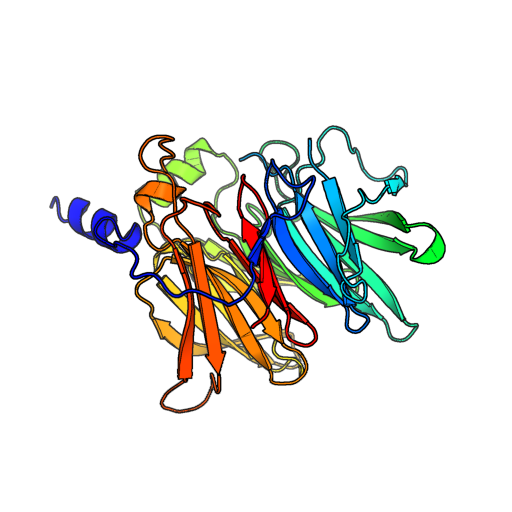6 ARG A N 1
ATOM 2167 C CA . ARG A 1 306 ? -8.194 -29.858 12.011 1.00 20.28 306 ARG A CA 1
ATOM 2168 C C . ARG A 1 306 ? -7.294 -29.063 11.084 1.00 22.54 306 ARG A C 1
ATOM 2169 O O . ARG A 1 306 ? -7.787 -28.356 10.196 1.00 24.69 306 ARG A O 1
ATOM 2177 N N . ILE A 1 307 ? -5.978 -29.221 11.208 1.00 21.18 307 ILE A N 1
ATOM 2178 C CA . ILE A 1 307 ? -5.083 -28.495 10.306 1.00 20.21 307 ILE A CA 1
ATOM 2179 C C . ILE A 1 307 ? -4.183 -29.510 9.647 1.00 23.79 307 ILE A C 1
ATOM 2180 O O . ILE A 1 307 ? -3.504 -30.296 10.328 1.00 23.11 307 ILE A O 1
ATOM 2185 N N . GLN A 1 308 ? -4.243 -29.552 8.318 1.00 25.77 308 GLN A N 1
ATOM 2186 C CA . GLN A 1 308 ? -3.444 -30.488 7.538 1.00 25.78 308 GLN A CA 1
ATOM 2187 C C . GLN A 1 308 ? -2.385 -29.733 6.736 1.00 25.83 308 GLN A C 1
ATOM 2188 O O . GLN A 1 308 ? -2.606 -28.575 6.367 1.00 26.53 308 GLN A O 1
ATOM 2194 N N . ASP A 1 309 ? -1.249 -30.383 6.481 1.00 29.74 309 ASP A N 1
ATOM 2195 C CA . ASP A 1 309 ? -0.193 -29.819 5.599 1.00 34.85 309 ASP A CA 1
ATOM 2196 C C . ASP A 1 309 ? 0.298 -28.485 6.104 1.00 34.53 309 ASP A C 1
ATOM 2197 O O . ASP A 1 309 ? 0.335 -27.473 5.362 1.00 31.83 309 ASP A O 1
ATOM 2202 N N . ILE A 1 310 ? 0.657 -28.452 7.380 1.00 35.62 310 ILE A N 1
ATOM 2203 C CA . ILE A 1 310 ? 0.867 -27.151 8.004 1.00 34.86 310 ILE A CA 1
ATOM 2204 C C . ILE A 1 310 ? 2.087 -26.386 7.442 1.00 39.49 310 ILE A C 1
ATOM 2205 O O . ILE A 1 310 ? 2.146 -25.143 7.523 1.00 39.41 310 ILE A O 1
ATOM 2210 N N . LEU A 1 311 ? 2.990 -27.108 6.783 1.00 42.40 311 LEU A N 1
ATOM 2211 C CA . LEU A 1 311 ? 4.169 -26.491 6.132 1.00 48.88 311 LEU A CA 1
ATOM 2212 C C . LEU A 1 311 ? 3.931 -26.013 4.693 1.00 52.28 311 LEU A C 1
ATOM 2213 O O . LEU A 1 311 ? 4.758 -25.280 4.149 1.00 52.11 311 LEU A O 1
ATOM 2218 N N . SER A 1 312 ? 2.890 -26.540 4.040 1.00 53.49 312 SER A N 1
ATOM 2219 C CA . SER A 1 312 ? 2.581 -26.194 2.648 1.00 54.00 312 SER A CA 1
ATOM 2220 C C . SER A 1 312 ? 2.250 -24.709 2.537 1.00 56.09 312 SER A C 1
ATOM 2221 O O . SER A 1 312 ? 2.090 -24.029 3.557 1.00 56.01 312 SER A O 1
ATOM 2224 N N . GLU A 1 313 ? 2.154 -24.204 1.305 1.00 57.48 313 GLU A N 1
ATOM 2225 C CA . GLU A 1 313 ? 1.824 -22.786 1.077 1.00 57.97 313 GLU A CA 1
ATOM 2226 C C . GLU A 1 313 ? 0.408 -22.409 1.562 1.00 57.63 313 GLU A C 1
ATOM 2227 O O . GLU A 1 313 ? 0.187 -21.289 2.060 1.00 58.20 313 GLU A O 1
ATOM 2229 N N . GLU A 1 314 ? -0.549 -23.332 1.396 1.00 55.13 314 GLU A N 1
ATOM 2230 C CA . GLU A 1 314 ? -1.927 -23.131 1.872 1.00 51.90 314 GLU A CA 1
ATOM 2231 C C . GLU A 1 314 ? -2.330 -24.288 2.804 1.00 48.22 314 GLU A C 1
ATOM 2232 O O . GLU A 1 314 ? -2.794 -25.338 2.344 1.00 46.28 314 GLU A O 1
ATOM 2235 N N . PRO A 1 315 ? -2.042 -24.149 4.111 1.00 43.95 315 PRO A N 1
ATOM 2236 C CA . PRO A 1 315 ? -2.485 -25.211 5.019 1.00 40.02 315 PRO A CA 1
ATOM 2237 C C . PRO A 1 315 ? -3.998 -25.414 4.934 1.00 36.86 315 PRO A C 1
ATOM 2238 O O . PRO A 1 315 ? -4.749 -24.457 4.816 1.00 35.98 315 PRO A O 1
ATOM 2242 N N . LYS A 1 316 ? -4.446 -26.651 5.057 1.00 34.54 316 LYS A N 1
ATOM 2243 C CA . LYS A 1 316 ? -5.864 -26.922 4.961 1.00 35.43 316 LYS A CA 1
ATOM 2244 C C . LYS A 1 316 ? -6.467 -26.899 6.370 1.00 34.26 316 LYS A C 1
ATOM 2245 O O . LYS A 1 316 ? -6.151 -27.769 7.190 1.00 32.85 316 LYS A O 1
ATOM 2248 N N . VAL A 1 317 ? -7.340 -25.925 6.625 1.00 30.08 317 VAL A N 1
ATOM 2249 C CA . VAL A 1 317 ? -7.968 -25.765 7.935 1.00 29.13 317 VAL A CA 1
ATOM 2250 C C . VAL A 1 317 ? -9.455 -26.129 7.832 1.00 30.35 317 VAL A C 1
ATOM 2251 O O . VAL A 1 317 ? -10.180 -25.487 7.098 1.00 30.45 317 VAL A O 1
ATOM 2255 N N . THR A 1 318 ? -9.908 -27.114 8.606 1.00 27.18 318 THR A N 1
ATOM 2256 C CA . THR A 1 318 ? -11.300 -27.545 8.573 1.00 27.73 318 THR A CA 1
ATOM 2257 C C . THR A 1 318 ? -11.915 -27.426 9.955 1.00 27.39 318 THR A C 1
ATOM 2258 O O . THR A 1 318 ? -11.339 -27.923 10.947 1.00 21.69 318 THR A O 1
ATOM 2262 N N . VAL A 1 319 ? -13.081 -26.780 10.014 1.00 23.65 319 VAL A N 1
ATOM 2263 C CA . VAL A 1 319 ? -13.886 -26.805 11.219 1.00 22.41 319 VAL A CA 1
ATOM 2264 C C . VAL A 1 319 ? -14.585 -28.163 11.274 1.00 27.07 319 VAL A C 1
ATOM 2265 O O . VAL A 1 319 ? -15.430 -28.479 10.418 1.00 24.40 319 VAL A O 1
ATOM 2269 N N . VAL A 1 320 ? -14.251 -28.994 12.264 1.00 21.54 320 VAL A N 1
ATOM 2270 C CA . VAL A 1 320 ? -14.772 -30.353 12.266 1.00 23.70 320 VAL A CA 1
ATOM 2271 C C . VAL A 1 320 ? -16.021 -30.440 13.129 1.00 27.13 320 VAL A C 1
ATOM 2272 O O . VAL A 1 320 ? -16.862 -31.330 12.957 1.00 24.43 320 VAL A O 1
ATOM 2276 N N . TYR A 1 321 ? -16.096 -29.566 14.130 1.00 24.09 321 TYR A N 1
ATOM 2277 C CA . TYR A 1 321 ? -17.203 -29.598 15.089 1.00 24.16 321 TYR A CA 1
ATOM 2278 C C . TYR A 1 321 ? -17.314 -28.185 15.652 1.00 23.69 321 TYR A C 1
ATOM 2279 O O . TYR A 1 321 ? -16.285 -27.519 15.857 1.00 20.92 321 TYR A O 1
ATOM 2288 N N . ALA A 1 322 ? -18.528 -27.635 15.703 1.00 19.65 322 ALA A N 1
ATOM 2289 C CA . ALA A 1 322 ? -18.734 -26.280 16.258 1.00 21.15 322 ALA A CA 1
ATOM 2290 C C . ALA A 1 322 ? -20.171 -26.170 16.729 1.00 25.77 322 ALA A C 1
ATOM 2291 O O . ALA A 1 322 ? -21.075 -26.674 16.038 1.00 24.47 322 ALA A O 1
ATOM 2293 N N . GLU A 1 323 ? -20.381 -25.549 17.895 1.00 24.96 323 GLU A N 1
ATOM 2294 C CA . GLU A 1 323 ? -21.737 -25.362 18.451 1.00 27.19 323 GLU A CA 1
ATOM 2295 C C . GLU A 1 323 ? -21.675 -24.222 19.427 1.00 28.54 323 GLU A C 1
ATOM 2296 O O . GLU A 1 323 ? -20.577 -23.779 19.835 1.00 25.16 323 GLU A O 1
ATOM 2302 N N . ASN A 1 324 ? -22.843 -23.758 19.863 1.00 26.06 324 ASN A N 1
ATOM 2303 C CA . ASN A 1 324 ? -22.873 -22.590 20.723 1.00 26.22 324 ASN A CA 1
ATOM 2304 C C . ASN A 1 324 ? -22.979 -22.940 22.199 1.00 24.98 324 ASN A C 1
ATOM 2305 O O . ASN A 1 324 ? -23.301 -22.074 23.014 1.00 26.15 324 ASN A O 1
ATOM 2310 N N . GLY A 1 325 ? -22.758 -24.194 22.564 1.00 26.47 325 GLY A N 1
ATOM 2311 C CA . GLY A 1 325 ? -22.720 -24.502 23.992 1.00 28.19 325 GLY A CA 1
ATOM 2312 C C . GLY A 1 325 ? -24.033 -25.025 24.576 1.00 33.00 325 GLY A C 1
ATOM 2313 O O . GLY A 1 325 ? -24.133 -25.291 25.783 1.00 29.78 325 GLY A O 1
ATOM 2314 N N . THR A 1 326 ? -25.005 -25.307 23.720 1.00 31.72 326 THR A N 1
ATOM 2315 C CA . THR A 1 326 ? -26.208 -25.959 24.234 1.00 35.57 326 THR A CA 1
ATOM 2316 C C . THR A 1 326 ? -25.902 -27.415 24.561 1.00 36.94 326 THR A C 1
ATOM 2317 O O . THR A 1 326 ? -26.637 -28.046 25.305 1.00 35.89 326 THR A O 1
ATOM 2321 N N . VAL A 1 327 ? -24.796 -27.956 24.041 1.00 34.87 327 VAL A N 1
ATOM 2322 C CA . VAL A 1 327 ? -24.373 -29.290 24.486 1.00 32.66 327 VAL A CA 1
ATOM 2323 C C . VAL A 1 327 ? -23.034 -29.231 25.267 1.00 32.20 327 VAL A C 1
ATOM 2324 O O . VAL A 1 327 ? -22.994 -29.531 26.457 1.00 30.20 327 VAL A O 1
ATOM 2328 N N . LEU A 1 328 ? -21.989 -28.687 24.642 1.00 28.65 328 LEU A N 1
ATOM 2329 C CA . LEU A 1 328 ? -20.653 -28.687 25.266 1.00 26.58 328 LEU A CA 1
ATOM 2330 C C . LEU A 1 328 ? -20.093 -27.268 25.344 1.00 26.56 328 LEU A C 1
ATOM 2331 O O . LEU A 1 328 ? -20.030 -26.586 24.334 1.00 25.00 328 LEU A O 1
ATOM 2336 N N . GLN A 1 329 ? -19.732 -26.821 26.554 1.00 23.91 329 GLN A N 1
ATOM 2337 C CA . GLN A 1 329 ? -19.316 -25.454 26.783 1.00 25.59 329 GLN A CA 1
ATOM 2338 C C . GLN A 1 329 ? -17.813 -25.299 27.037 1.00 24.33 329 GLN A C 1
ATOM 2339 O O . GLN A 1 329 ? -17.283 -25.880 27.957 1.00 23.48 329 GLN A O 1
ATOM 2345 N N . GLY A 1 330 ? -17.180 -24.427 26.270 1.00 24.50 330 GLY A N 1
ATOM 2346 C CA . GLY A 1 330 ? -15.778 -24.063 26.493 1.00 26.67 330 GLY A CA 1
ATOM 2347 C C . GLY A 1 330 ? -14.742 -25.085 26.062 1.00 25.09 330 GLY A C 1
ATOM 2348 O O . GLY A 1 330 ? -13.839 -25.369 26.824 1.00 23.89 330 GLY A O 1
ATOM 2349 N N . SER A 1 331 ? -14.881 -25.654 24.853 1.00 22.10 331 SER A N 1
ATOM 2350 C CA . SER A 1 331 ? -13.910 -26.629 24.371 1.00 20.95 331 SER A CA 1
ATOM 2351 C C . SER A 1 331 ? -12.467 -26.055 24.462 1.00 19.36 331 SER A C 1
ATOM 2352 O O . SER A 1 331 ? -12.212 -24.973 23.979 1.00 20.38 331 SER A O 1
ATOM 2355 N N . THR A 1 332 ? -11.532 -26.869 24.975 1.00 19.20 332 THR A N 1
ATOM 2356 C CA . THR A 1 332 ? -10.129 -26.517 25.030 1.00 19.25 332 THR A CA 1
ATOM 2357 C C . THR A 1 332 ? -9.264 -27.442 24.215 1.00 18.83 332 THR A C 1
ATOM 2358 O O . THR A 1 332 ? -8.116 -27.103 23.906 1.00 19.49 332 THR A O 1
ATOM 2362 N N . VAL A 1 333 ? -9.739 -28.661 23.965 1.00 16.23 333 VAL A N 1
ATOM 2363 C CA . VAL A 1 333 ? -8.838 -29.677 23.456 1.00 17.71 333 VAL A CA 1
ATOM 2364 C C . VAL A 1 333 ? -9.669 -30.689 22.671 1.00 18.94 333 VAL A C 1
ATOM 2365 O O . VAL A 1 333 ? -10.831 -30.942 23.007 1.00 18.84 333 VAL A O 1
ATOM 2369 N N . ALA A 1 334 ? -9.050 -31.299 21.690 1.00 18.49 334 ALA A N 1
ATOM 2370 C CA . ALA A 1 334 ? -9.697 -32.339 20.911 1.00 18.97 334 ALA A CA 1
ATOM 2371 C C . ALA A 1 334 ? -8.648 -33.261 20.367 1.00 19.02 334 ALA A C 1
ATOM 2372 O O . ALA A 1 334 ? -7.576 -32.811 19.956 1.00 21.26 334 ALA A O 1
ATOM 2374 N N . ALA A 1 335 ? -8.922 -34.569 20.372 1.00 19.09 335 ALA A N 1
ATOM 2375 C CA . ALA A 1 335 ? -8.015 -35.497 19.749 1.00 20.02 335 ALA A CA 1
ATOM 2376 C C . ALA A 1 335 ? -8.815 -36.630 19.111 1.00 21.00 335 ALA A C 1
ATOM 2377 O O . ALA A 1 335 ? -9.922 -36.939 19.555 1.00 18.14 335 ALA A O 1
ATOM 2379 N N . VAL A 1 336 ? -8.192 -37.338 18.183 1.00 19.46 336 VAL A N 1
ATOM 2380 C CA . VAL A 1 336 ? -8.906 -38.421 17.508 1.00 22.34 336 VAL A CA 1
ATOM 2381 C C . VAL A 1 336 ? -8.228 -39.735 17.742 1.00 22.96 336 VAL A C 1
ATOM 2382 O O . VAL A 1 336 ? -6.986 -39.812 17.774 1.00 24.31 336 VAL A O 1
ATOM 2386 N N . TYR A 1 337 ? -9.025 -40.800 17.697 1.00 25.29 337 TYR A N 1
ATOM 2387 C CA . TYR A 1 337 ? -8.517 -42.144 17.831 1.00 25.82 337 TYR A CA 1
ATOM 2388 C C . TYR A 1 337 ? -9.411 -43.102 17.025 1.00 24.79 337 TYR A C 1
ATOM 2389 O O . TYR A 1 337 ? -10.589 -43.179 17.311 1.00 25.41 337 TYR A O 1
ATOM 2398 N N . LYS A 1 338 ? -8.889 -43.696 15.951 1.00 26.96 338 LYS A N 1
ATOM 2399 C CA . LYS A 1 338 ? -9.658 -44.707 15.177 1.00 27.40 338 LYS A CA 1
ATOM 2400 C C . LYS A 1 338 ? -11.093 -44.271 14.873 1.00 26.67 338 LYS A C 1
ATOM 2401 O O . LYS A 1 338 ? -12.048 -44.988 15.174 1.00 28.63 338 LYS A O 1
ATOM 2407 N N . GLY A 1 339 ? -11.252 -43.055 14.353 1.00 26.08 339 GLY A N 1
ATOM 2408 C CA . GLY A 1 339 ? -12.552 -42.563 13.906 1.00 24.30 339 GLY A CA 1
ATOM 2409 C C . GLY A 1 339 ? -13.470 -41.958 14.947 1.00 28.92 339 GLY A C 1
ATOM 2410 O O . GLY A 1 339 ? -14.601 -41.545 14.614 1.00 26.72 339 GLY A O 1
ATOM 2411 N N . LYS A 1 340 ? -12.940 -41.741 16.162 1.00 23.82 340 LYS A N 1
ATOM 2412 C CA . LYS A 1 340 ? -13.695 -41.106 17.232 1.00 24.34 340 LYS A CA 1
ATOM 2413 C C . LYS A 1 340 ? -12.958 -39.815 17.656 1.00 23.41 340 LYS A C 1
ATOM 2414 O O . LYS A 1 340 ? -11.724 -39.725 17.544 1.00 24.22 340 LYS A O 1
ATOM 2418 N N . LEU A 1 341 ? -13.744 -38.815 18.008 1.00 22.08 341 LEU A N 1
ATOM 2419 C CA . LEU A 1 341 ? -13.230 -37.519 18.440 1.00 23.13 341 LEU A CA 1
ATOM 2420 C C . LEU A 1 341 ? -13.643 -37.313 19.880 1.00 23.25 341 LEU A C 1
ATOM 2421 O O . LEU A 1 341 ? -14.830 -37.510 20.240 1.00 23.27 341 LEU A O 1
ATOM 2426 N N . LEU A 1 342 ? -12.658 -37.020 20.727 1.00 20.81 342 LEU A N 1
ATOM 2427 C CA . LEU A 1 342 ? -12.906 -36.756 22.142 1.00 18.72 342 LEU A CA 1
ATOM 2428 C C . LEU A 1 342 ? -12.554 -35.276 22.397 1.00 20.10 342 LEU A C 1
ATOM 2429 O O . LEU A 1 342 ? -11.433 -34.825 22.080 1.00 19.98 342 LEU A O 1
ATOM 2434 N N . ILE A 1 343 ? -13.513 -34.532 22.934 1.00 19.20 343 ILE A N 1
ATOM 2435 C CA . ILE A 1 343 ? -13.380 -33.091 23.131 1.00 18.63 343 ILE A CA 1
ATOM 2436 C C . ILE A 1 343 ? -13.497 -32.780 24.608 1.00 21.04 343 ILE A C 1
ATOM 2437 O O . ILE A 1 343 ? -14.484 -33.189 25.253 1.00 20.17 343 ILE A O 1
ATOM 2442 N N . GLY A 1 344 ? -12.518 -32.041 25.154 1.00 19.37 344 GLY A N 1
ATOM 2443 C CA . GLY A 1 344 ? -12.591 -31.593 26.579 1.00 18.72 344 GLY A CA 1
ATOM 2444 C C . GLY A 1 344 ? -12.843 -30.102 26.702 1.00 19.86 344 GLY A C 1
ATOM 2445 O O . GLY A 1 344 ? -12.758 -29.381 25.710 1.00 20.38 344 GLY A O 1
ATOM 2446 N N . THR A 1 345 ? -13.192 -29.639 27.915 1.00 18.34 345 THR A N 1
ATOM 2447 C CA . THR A 1 345 ?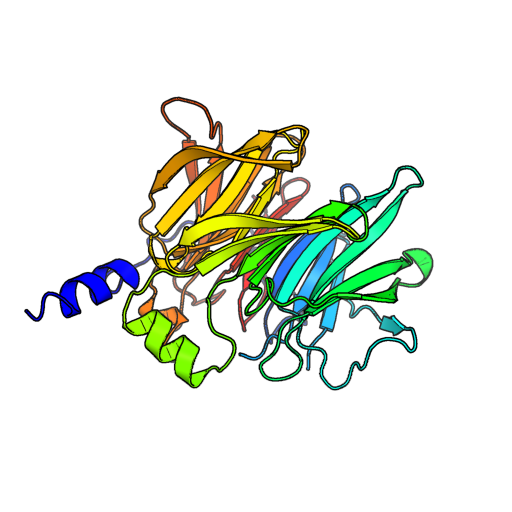 -13.516 -28.254 28.162 1.00 20.20 345 THR A CA 1
ATOM 2448 C C . THR A 1 345 ? -12.796 -27.719 29.430 1.00 20.71 345 THR A C 1
ATOM 2449 O O . THR A 1 345 ? -12.281 -28.491 30.246 1.00 19.28 345 THR A O 1
ATOM 2453 N N . VAL A 1 346 ? -12.839 -26.414 29.630 1.00 23.07 346 VAL A N 1
ATOM 2454 C CA . VAL A 1 346 ? -12.136 -25.887 30.799 1.00 27.59 346 VAL A CA 1
ATOM 2455 C C . VAL A 1 346 ? -12.791 -26.183 32.149 1.00 30.20 346 VAL A C 1
ATOM 2456 O O . VAL A 1 346 ? -12.091 -26.676 33.044 1.00 30.00 346 VAL A O 1
ATOM 2460 N N . PHE A 1 347 ? -14.119 -26.136 32.210 1.00 27.16 347 PHE A N 1
ATOM 2461 C CA . PHE A 1 347 ? -14.822 -26.367 33.490 1.00 29.80 347 PHE A CA 1
ATOM 2462 C C . PHE A 1 347 ? -16.167 -27.090 33.340 1.00 29.29 347 PHE A C 1
ATOM 2463 O O . PHE A 1 347 ? -16.967 -27.097 34.276 1.00 28.70 347 PHE A O 1
ATOM 2471 N N . HIS A 1 348 ? -16.383 -27.787 32.223 1.00 26.38 348 HIS A N 1
ATOM 2472 C CA . HIS A 1 348 ? -17.717 -28.323 31.934 1.00 25.11 348 HIS A CA 1
ATOM 2473 C C . HIS A 1 348 ? -17.642 -29.840 31.651 1.00 26.32 348 HIS A C 1
ATOM 2474 O O . HIS A 1 348 ? -17.053 -30.622 32.459 1.00 24.20 348 HIS A O 1
ATOM 2481 N N . LYS A 1 349 ? -18.168 -30.285 30.506 1.00 23.72 349 LYS A N 1
ATOM 2482 C CA . LYS A 1 349 ? -18.247 -31.727 30.256 1.00 23.23 349 LYS A CA 1
ATOM 2483 C C . LYS A 1 349 ? -17.203 -32.160 29.230 1.00 23.05 349 LYS A C 1
ATOM 2484 O O . LYS A 1 349 ? -16.210 -31.481 29.072 1.00 24.50 349 LYS A O 1
ATOM 2490 N N . ALA A 1 350 ? -17.328 -33.375 28.703 1.00 21.36 350 ALA A N 1
ATOM 2491 C CA . ALA A 1 350 ? -16.499 -33.841 27.619 1.00 23.54 350 ALA A CA 1
ATOM 2492 C C . ALA A 1 350 ? -17.444 -34.535 26.629 1.00 26.08 350 ALA A C 1
ATOM 2493 O O . ALA A 1 350 ? -18.476 -35.061 27.042 1.00 24.89 350 ALA A O 1
ATOM 2495 N N . LEU A 1 351 ? -17.134 -34.430 25.342 1.00 23.77 351 LEU A N 1
ATOM 2496 C CA . LEU A 1 351 ? -17.954 -35.022 24.275 1.00 24.12 351 LEU A CA 1
ATOM 2497 C C . LEU A 1 351 ? -17.177 -36.071 23.492 1.00 26.16 351 LEU A C 1
ATOM 2498 O O . LEU A 1 351 ? -15.989 -35.890 23.172 1.00 23.98 351 LEU A O 1
ATOM 2503 N N . TYR A 1 352 ? -17.821 -37.197 23.202 1.00 22.79 352 TYR A N 1
ATOM 2504 C CA . TYR A 1 352 ? -17.195 -38.242 22.444 1.00 23.75 352 TYR A CA 1
ATOM 2505 C C . TYR A 1 352 ? -18.042 -38.515 21.184 1.00 29.24 352 TYR A C 1
ATOM 2506 O O . TYR A 1 352 ? -19.239 -38.804 21.295 1.00 27.62 352 TYR A O 1
ATOM 2515 N N . CYS A 1 353 ? -17.439 -38.360 20.005 1.00 26.76 353 CYS A N 1
ATOM 2516 C CA . CYS A 1 353 ? -18.190 -38.286 18.743 1.00 29.15 353 CYS A CA 1
ATOM 2517 C C . CYS A 1 353 ? -17.620 -39.242 17.713 1.00 29.81 353 CYS A C 1
ATOM 2518 O O . CYS A 1 353 ? -16.412 -39.512 17.699 1.00 27.26 353 CYS A O 1
ATOM 2521 N N . ASP A 1 354 ? -18.469 -39.668 16.779 1.00 30.55 354 ASP A N 1
ATOM 2522 C CA . ASP A 1 354 ? -17.993 -40.369 15.587 1.00 30.99 354 ASP A CA 1
ATOM 2523 C C . ASP A 1 354 ? -17.634 -39.285 14.630 1.00 33.04 354 ASP A C 1
ATOM 2524 O O . ASP A 1 354 ? -18.315 -38.251 14.582 1.00 36.15 354 ASP A O 1
ATOM 2529 N N . LEU A 1 355 ? -16.554 -39.472 13.893 1.00 34.13 355 LEU A N 1
ATOM 2530 C CA . LEU A 1 355 ? -16.219 -38.522 12.854 1.00 39.05 355 LEU A CA 1
ATOM 2531 C C . LEU A 1 355 ? -17.099 -38.773 11.591 1.00 44.14 355 LEU A C 1
ATOM 2532 O O . LEU A 1 355 ? -17.487 -39.925 11.293 1.00 42.36 355 LEU A O 1
#

Radius of gyration: 18.34 Å; Cα contacts (8 Å, |Δi|>4): 943; chains: 1; bounding box: 48×60×48 Å

Nearest PDB structures (foldseek):
  3sre-assembly1_A  TM=1.003E+00  e=1.363E-63  synthetic construct
  4q1u-assembly1_A  TM=9.997E-01  e=3.235E-61  hybrid
  4hho-assembly1_A  TM=9.994E-01  e=1.721E-60  synthetic construct
  6g82-assembly1_A  TM=1.001E+00  e=2.107E-60  Homo sapiens
  3srg-assembly1_A  TM=1.002E+00  e=4.985E-60  synthetic construct

Foldseek 3Di:
DVCLVVLVCQLQLAPFDWDFFDFPDKDFAPPFFFWFQEWAADQQQKMWTWGNADDDTFIWIWRRVDPRTHIDTAAEDDDADDDDQFHWAAKEWDQDPVRWIKIWTWGCSDLFTWIWIWTQDPVRSHTYTDDIGDDLVAGAWAYWYDPDRFWIKTWHQANHRDPVVRVVCLSVQQQFTFIWTDDPPDIDTQGGRANRWAAWYAFLVRQWIWIFRFSQQKIWIWGQDPVRHTHTDDIDHDQWGWHYWDADNVQRKIKTKTFNGNCCVVPPDPVQFTWIWIWIWHPVVDPDIDIDTNGTDRDPPHGAWGDWDDDPQWIWTIHGTGTIMIGGD

Sequence (329 aa):
FDRQKSSFQTRFNVHREVTPVELPNCNLVKGIDNGSEDLEILPNGLAFISSGLKYSGKILLMDLNEKEPAVSELEIIGNTLDISSFNPHGISTFIDDDNTVYLLVVNHPGSSSTVEVFKFQEEEKSLLHLKTIRHKLLPSVNDIVAVGPEHFYATNDHYFIDPYLKSWEMHLGLAWSFVTYYSPNDVRVVAEGFDFANGINISPDGKYVYIAELLAHKIHVYEKHANWTLTPLRVLSFDTLVDNISVDPVTGDLWVGCHPNGMRIFFYDAENPPGSEVLRIQDILSEEPKVTVVYAENGTVLQGSTVAAVYKGKLLIGTVFHKALYCDL

Secondary structure (P-SEA, 3-state):
ccaaaaaaaaaacccccccccccccccccccccccccccccccccbbbbbccccccbbbbbbcccccbbbbbbbbbbcccccccccccccbbbbbccccbbbbbbbcccccbbbbbbbbbbccccbbbbcccccccccccccbbbbccccccccccccccccaaaaaaaaaacccccbbbbbccccccccccccccccbbbbcccccbbbbbbccccbbbbbbbccccbbbbcccccccccccbbbbcccccbbbbbbbccaaaaaccccccccbbbbbbbccccccccccccccccccccccccccccccccbbbbbccccccccccc

CATH classification: 2.120.10.30

Solvent-accessible surface area: 14085 Å² total; per-residue (Å²): 139,127,62,122,55,63,55,62,78,91,28,0,17,32,142,41,118,20,102,91,47,150,31,80,96,42,86,75,11,92,62,3,83,108,1,0,7,6,6,45,30,7,101,72,0,13,0,0,0,0,8,8,30,105,124,116,16,72,1,11,15,2,45,10,88,86,112,115,13,74,32,56,103,4,113,36,63,41,157,92,24,90,110,98,43,11,16,0,17,0,4,4,18,50,70,45,127,105,118,30,21,34,0,0,0,0,2,28,35,67,66,44,10,3,0,3,5,0,64,14,42,102,103,98,59,4,0,50,6,75,77,39,3,160,72,165,49,3,10,4,1,6,5,2,8,10,29,4,36,43,52,0,0,0,0,0,16,18,110,59,82,63,84,152,80,45,52,136,7,22,80,98,36,59,34,115,2,14,0,0,5,24,9,73,145,50,37,76,59,21,12,121,47,6,22,26,0,4,0,2,24,29,8,76,94,18,125,43,0,7,0,0,14,6,2,32,19,75,0,25,1,20,61,33,67,108,94,87,46,14,54,107,79,49,77,17,84,30,96,4,0,0,10,1,6,15,25,25,90,137,82,17,10,0,12,0,0,0,5,2,8,0,73,35,24,62,91,119,70,77,99,70,29,3,6,0,4,0,6,71,1,48,98,12,82,50,109,109,32,61,68,59,55,21,13,2,20,90,2,119,69,0,31,0,0,0,0,0,10,33,24,166,42,38,0,0,0,0,0,36,71,28,66,0,0,24,1,46,91